Protein AF-I9C6L0-F1 (afdb_monomer_lite)

Sequence (295 aa):
MCWNRPSTATLSDMLRHPGYAGAYVFGRRRYDGRLRLPGKPHSGRRFVRDPQKWMVLHQNALPAYIDWQSYERNQELMAANRSRYPGVPRGGAALLGGLISCGICGRKMVTGYNDDGREARYSCSYEATTYGGARCQSISARPVDACVSAQILVALSPSAIDVSLQVAVDIELERKQLHESWNQRLERADYETKLARRRYEAVDPDNRLVARTLERDWDAALATQQALADDHDRALSRQPERLTEQEREAIRQLAEDVPSLWNAESTTSHDRQTIARMMLDRVVVQVFEKLNVPR

Radius of gyration: 28.37 Å; chains: 1; bounding box: 64×45×98 Å

Structure (mmCIF, N/CA/C/O backbone):
data_AF-I9C6L0-F1
#
_entry.id   AF-I9C6L0-F1
#
loop_
_atom_site.group_PDB
_atom_site.id
_atom_site.type_symbol
_atom_site.label_atom_id
_atom_site.label_alt_id
_atom_site.label_comp_id
_atom_site.label_asym_id
_atom_site.label_entity_id
_atom_site.label_seq_id
_atom_site.pdbx_PDB_ins_code
_atom_site.Cartn_x
_atom_site.Cartn_y
_atom_site.Cartn_z
_atom_site.occupancy
_atom_site.B_iso_or_equiv
_atom_site.auth_seq_id
_atom_site.auth_comp_id
_atom_site.auth_asym_id
_atom_site.auth_atom_id
_atom_site.pdbx_PDB_model_num
ATOM 1 N N . MET A 1 1 ? 32.043 9.562 24.740 1.00 45.03 1 MET A N 1
ATOM 2 C CA . MET A 1 1 ? 31.275 9.081 23.570 1.00 45.03 1 MET A CA 1
ATOM 3 C C . MET A 1 1 ? 32.151 9.225 22.340 1.00 45.03 1 MET A C 1
ATOM 5 O O . MET A 1 1 ? 32.562 10.337 22.043 1.00 45.03 1 MET A O 1
ATOM 9 N N . CYS A 1 2 ? 32.489 8.125 21.673 1.00 52.44 2 CYS A N 1
ATOM 10 C CA . CYS A 1 2 ? 33.178 8.147 20.384 1.00 52.44 2 CYS A CA 1
ATOM 11 C C . CYS A 1 2 ? 32.128 8.166 19.264 1.00 52.44 2 CYS A C 1
ATOM 13 O O . CYS A 1 2 ? 31.273 7.283 19.192 1.00 52.44 2 CYS A O 1
ATOM 15 N N . TRP A 1 3 ? 32.160 9.197 18.422 1.00 62.75 3 TRP A N 1
ATOM 16 C CA . TRP A 1 3 ? 31.309 9.272 17.238 1.00 62.75 3 TRP A CA 1
ATOM 17 C C . TRP A 1 3 ? 31.872 8.348 16.162 1.00 62.75 3 TRP A C 1
ATOM 19 O O . TRP A 1 3 ? 32.963 8.576 15.645 1.00 62.75 3 TRP A O 1
ATOM 29 N N . ASN A 1 4 ? 31.126 7.295 15.838 1.00 66.44 4 ASN A N 1
ATOM 30 C CA . ASN A 1 4 ? 31.471 6.376 14.760 1.00 66.44 4 ASN A CA 1
ATOM 31 C C . ASN A 1 4 ? 30.747 6.779 13.476 1.00 66.44 4 ASN A C 1
ATOM 33 O O . ASN A 1 4 ? 29.601 7.234 13.509 1.00 66.44 4 ASN A O 1
ATOM 37 N N . ARG A 1 5 ? 31.399 6.564 12.331 1.00 58.66 5 ARG A N 1
ATOM 38 C CA . ARG A 1 5 ? 30.787 6.797 11.021 1.00 58.66 5 ARG A CA 1
ATOM 39 C C . ARG A 1 5 ? 29.561 5.881 10.853 1.00 58.66 5 ARG A C 1
ATOM 41 O O . ARG A 1 5 ? 29.688 4.674 11.076 1.00 58.66 5 ARG A O 1
ATOM 48 N N . PRO A 1 6 ? 28.388 6.411 10.464 1.00 69.88 6 PRO A N 1
ATOM 49 C CA . PRO A 1 6 ? 27.191 5.596 10.302 1.00 69.88 6 PRO A CA 1
ATOM 50 C C . PRO A 1 6 ? 27.371 4.582 9.166 1.00 69.88 6 PRO A C 1
ATOM 52 O O . PRO A 1 6 ? 27.840 4.921 8.080 1.00 69.88 6 PRO A O 1
ATOM 55 N N . SER A 1 7 ? 26.978 3.333 9.422 1.00 72.62 7 SER A N 1
ATOM 56 C CA . SER A 1 7 ? 26.885 2.272 8.414 1.00 72.62 7 SER A CA 1
ATOM 57 C C . SER A 1 7 ? 25.422 1.997 8.061 1.00 72.62 7 SER A C 1
ATOM 59 O O . SER A 1 7 ? 24.523 2.286 8.852 1.00 72.62 7 SER A O 1
ATOM 61 N N . THR A 1 8 ? 25.162 1.386 6.904 1.00 71.19 8 THR A N 1
ATOM 62 C CA . THR A 1 8 ? 23.801 0.987 6.493 1.00 71.19 8 THR A CA 1
ATOM 63 C C . THR A 1 8 ? 23.132 0.058 7.508 1.00 71.19 8 THR A C 1
ATOM 65 O O . THR A 1 8 ? 21.934 0.181 7.758 1.00 71.19 8 THR A O 1
ATOM 68 N N . ALA A 1 9 ? 23.901 -0.832 8.142 1.00 71.44 9 ALA A N 1
ATOM 69 C CA . ALA A 1 9 ? 23.415 -1.688 9.219 1.00 71.44 9 ALA A CA 1
ATOM 70 C C . ALA A 1 9 ? 23.000 -0.866 10.449 1.00 71.44 9 ALA A C 1
ATOM 72 O O . ALA A 1 9 ? 21.894 -1.039 10.955 1.00 71.44 9 ALA A O 1
ATOM 73 N N . THR A 1 10 ? 23.842 0.082 10.874 1.00 76.38 10 THR A N 1
ATOM 74 C CA . THR A 1 10 ? 23.560 0.962 12.019 1.00 76.38 10 THR A CA 1
ATOM 75 C C . THR A 1 10 ? 22.318 1.818 11.773 1.00 76.38 10 THR A C 1
ATOM 77 O O . THR A 1 10 ? 21.441 1.878 12.629 1.00 76.38 10 THR A O 1
ATOM 80 N N . LEU A 1 11 ? 22.191 2.411 10.580 1.00 82.94 11 LEU A N 1
ATOM 81 C CA . LEU A 1 11 ? 21.011 3.190 10.188 1.00 82.94 11 LEU A CA 1
ATOM 82 C C . LEU A 1 11 ? 19.746 2.322 10.151 1.00 82.94 11 LEU A C 1
ATOM 84 O O . LEU A 1 11 ? 18.704 2.727 10.663 1.00 82.94 11 LEU A O 1
ATOM 88 N N . SER A 1 12 ? 19.831 1.103 9.606 1.00 82.06 12 SER A N 1
ATOM 89 C CA . SER A 1 12 ? 18.689 0.185 9.595 1.00 82.06 12 SER A CA 1
ATOM 90 C C . SER A 1 12 ? 18.267 -0.245 11.000 1.00 82.06 12 SER A C 1
ATOM 92 O O . SER A 1 12 ? 17.081 -0.508 11.199 1.00 82.06 12 SER A O 1
ATOM 94 N N . ASP A 1 13 ? 19.197 -0.379 11.941 1.00 83.50 13 ASP A N 1
ATOM 95 C CA . ASP A 1 13 ? 18.877 -0.737 13.322 1.00 83.50 13 ASP A CA 1
ATOM 96 C C . ASP A 1 13 ? 18.254 0.443 14.069 1.00 83.50 13 ASP A C 1
ATOM 98 O O . ASP A 1 13 ? 17.262 0.246 14.774 1.00 83.50 13 ASP A O 1
ATOM 102 N N . MET A 1 14 ? 18.759 1.664 13.846 1.00 87.50 14 MET A N 1
ATOM 103 C CA . MET A 1 14 ? 18.174 2.892 14.394 1.00 87.50 14 MET A CA 1
ATOM 104 C C . MET A 1 14 ? 16.719 3.059 13.948 1.00 87.50 14 MET A C 1
ATOM 106 O O . MET A 1 14 ? 15.833 3.147 14.793 1.00 87.50 14 MET A O 1
ATOM 110 N N . LEU A 1 15 ? 16.447 2.981 12.640 1.00 88.56 15 LEU A N 1
ATOM 111 C CA . LEU A 1 15 ? 15.088 3.116 12.096 1.00 88.56 15 LEU A CA 1
ATOM 112 C C . LEU A 1 15 ? 14.116 2.041 12.613 1.00 88.56 15 LEU A C 1
ATOM 114 O O . LEU A 1 15 ? 12.910 2.258 12.640 1.00 88.56 15 LEU A O 1
ATOM 118 N N . ARG A 1 16 ? 14.620 0.876 13.043 1.00 87.00 16 ARG A N 1
ATOM 119 C CA . ARG A 1 16 ? 13.795 -0.218 13.588 1.00 87.00 16 ARG A CA 1
ATOM 120 C C . ARG A 1 16 ? 13.564 -0.122 15.092 1.00 87.00 16 ARG A C 1
ATOM 122 O O . ARG A 1 16 ? 12.733 -0.877 15.622 1.00 87.00 16 ARG A O 1
ATOM 129 N N . HIS A 1 17 ? 14.289 0.748 15.788 1.00 89.44 17 HIS A N 1
ATOM 130 C CA . HIS A 1 17 ? 14.254 0.836 17.239 1.00 89.44 17 HIS A CA 1
ATOM 131 C C . HIS A 1 17 ? 13.143 1.799 17.707 1.00 89.44 17 HIS A C 1
ATOM 133 O O . HIS A 1 17 ? 13.156 2.972 17.356 1.00 89.44 17 HIS A O 1
ATOM 139 N N . PRO A 1 18 ? 12.193 1.350 18.540 1.00 90.50 18 PRO A N 1
ATOM 140 C CA . PRO A 1 18 ? 11.011 2.127 18.921 1.00 90.50 18 PRO A CA 1
ATOM 141 C C . PRO A 1 18 ? 11.317 3.148 20.011 1.00 90.50 18 PRO A C 1
ATOM 143 O O . PRO A 1 18 ? 10.501 4.014 20.284 1.00 90.50 18 PRO A O 1
ATOM 146 N N . GLY A 1 19 ? 12.488 3.043 20.647 1.00 91.31 19 GLY A N 1
ATOM 147 C CA . GLY A 1 19 ? 12.946 4.031 21.615 1.00 91.31 19 GLY A CA 1
ATOM 148 C C . GLY A 1 19 ? 13.102 5.410 20.976 1.00 91.31 19 GLY A C 1
ATOM 149 O O . GLY A 1 19 ? 12.880 6.403 21.650 1.00 91.31 19 GLY A O 1
ATOM 150 N N . TYR A 1 20 ? 13.377 5.483 19.664 1.00 92.44 20 TYR A N 1
ATOM 151 C CA . TYR A 1 20 ? 13.345 6.757 18.937 1.00 92.44 20 TYR A CA 1
ATOM 152 C C . TYR A 1 20 ? 11.935 7.349 18.849 1.00 92.44 20 TYR A C 1
ATOM 154 O O . TYR A 1 20 ? 11.808 8.555 18.689 1.00 92.44 20 TYR A O 1
ATOM 162 N N . ALA A 1 21 ? 10.903 6.519 19.012 1.00 93.06 21 ALA A N 1
ATOM 163 C CA . ALA A 1 21 ? 9.503 6.912 19.109 1.00 93.06 21 ALA A CA 1
ATOM 164 C C . ALA A 1 21 ? 9.005 7.038 20.561 1.00 93.06 21 ALA A C 1
ATOM 166 O O . ALA A 1 21 ? 7.809 6.972 20.825 1.00 93.06 21 ALA A O 1
ATOM 167 N N . GLY A 1 22 ? 9.926 7.123 21.529 1.00 91.94 22 GLY A N 1
ATOM 168 C CA . GLY A 1 22 ? 9.602 7.281 22.946 1.00 91.94 22 GLY A CA 1
ATOM 169 C C . GLY A 1 22 ? 9.066 6.026 23.637 1.00 91.94 22 GLY A C 1
ATOM 170 O O . GLY A 1 22 ? 8.642 6.103 24.789 1.00 91.94 22 GLY A O 1
ATOM 171 N N . ALA A 1 23 ? 9.072 4.861 22.982 1.00 92.25 23 ALA A N 1
ATOM 172 C CA . ALA A 1 23 ? 8.513 3.652 23.577 1.00 92.25 23 ALA A CA 1
ATOM 173 C C . ALA A 1 23 ? 9.555 2.809 24.320 1.00 92.25 23 ALA A C 1
ATOM 175 O O . ALA A 1 23 ? 10.623 2.472 23.795 1.00 92.25 23 ALA A O 1
ATOM 176 N N . TYR A 1 24 ? 9.182 2.379 25.522 1.00 91.75 24 TYR A N 1
ATOM 177 C CA . TYR A 1 24 ? 9.868 1.329 26.257 1.00 91.75 24 TYR A CA 1
ATOM 178 C C . TYR A 1 24 ? 9.316 -0.038 25.843 1.00 91.75 24 TYR A C 1
ATOM 180 O O . TYR A 1 24 ? 8.104 -0.260 25.812 1.00 91.75 24 TYR A O 1
ATOM 188 N N . VAL A 1 25 ? 10.214 -0.967 25.512 1.00 89.06 25 VAL A N 1
ATOM 189 C CA . VAL A 1 25 ? 9.851 -2.275 24.959 1.00 89.06 25 VAL A CA 1
ATOM 190 C C . VAL A 1 25 ? 10.629 -3.409 25.607 1.00 89.06 25 VAL A C 1
ATOM 192 O O . VAL A 1 25 ? 11.852 -3.353 25.733 1.00 89.06 25 VAL A O 1
ATOM 195 N N . PHE A 1 26 ? 9.931 -4.499 25.917 1.00 87.44 26 PHE A N 1
ATOM 196 C CA . PHE A 1 26 ? 10.539 -5.742 26.387 1.00 87.44 26 PHE A CA 1
ATOM 197 C C . PHE A 1 26 ? 9.988 -6.955 25.623 1.00 87.44 26 PHE A C 1
ATOM 199 O O . PHE A 1 26 ? 8.838 -6.986 25.190 1.00 87.44 26 PHE A O 1
ATOM 206 N N . GLY A 1 27 ? 10.827 -7.975 25.417 1.00 83.25 27 GLY A N 1
ATOM 207 C CA . GLY A 1 27 ? 10.444 -9.189 24.682 1.00 83.25 27 GLY A CA 1
ATOM 208 C C . GLY A 1 27 ? 10.600 -9.116 23.153 1.00 83.25 27 GLY A C 1
ATOM 209 O O . GLY A 1 27 ? 10.152 -10.017 22.444 1.00 83.25 27 GLY A O 1
ATOM 210 N N . ARG A 1 28 ? 11.285 -8.090 22.621 1.00 84.19 28 ARG A N 1
ATOM 211 C CA . ARG A 1 28 ? 11.619 -7.980 21.181 1.00 84.19 28 ARG A CA 1
ATOM 212 C C . ARG A 1 28 ? 12.560 -9.066 20.672 1.00 84.19 28 ARG A C 1
ATOM 214 O O . ARG A 1 28 ? 12.580 -9.368 19.480 1.00 84.19 28 ARG A O 1
ATOM 221 N N . ARG A 1 29 ? 13.378 -9.621 21.561 1.00 83.56 29 ARG A N 1
ATOM 222 C CA . ARG A 1 29 ? 14.299 -10.718 21.273 1.00 83.56 29 ARG A CA 1
ATOM 223 C C . ARG A 1 29 ? 13.818 -11.927 22.053 1.00 83.56 29 ARG A C 1
ATOM 225 O O . ARG A 1 29 ? 13.737 -11.866 23.274 1.00 83.56 29 ARG A O 1
ATOM 232 N N . ARG A 1 30 ? 13.513 -13.014 21.350 1.00 79.50 30 ARG A N 1
ATOM 233 C CA . ARG A 1 30 ? 13.231 -14.312 21.965 1.00 79.50 30 ARG A CA 1
ATOM 234 C C . ARG A 1 30 ? 14.340 -15.280 21.607 1.00 79.50 30 ARG A C 1
ATOM 236 O O . ARG A 1 30 ? 14.850 -15.256 20.487 1.00 79.50 30 ARG A O 1
ATOM 243 N N . TYR A 1 31 ? 14.720 -16.109 22.565 1.00 79.69 31 TYR A N 1
ATOM 244 C CA . TYR A 1 31 ? 15.621 -17.221 22.324 1.00 79.69 31 TYR A CA 1
ATOM 245 C C . TYR A 1 31 ? 14.804 -18.507 22.299 1.00 79.69 31 TYR A C 1
ATOM 247 O O . TYR A 1 31 ? 14.098 -18.805 23.258 1.00 79.69 31 TYR A O 1
ATOM 255 N N . ASP A 1 32 ? 14.898 -19.241 21.197 1.00 79.25 32 ASP A N 1
ATOM 256 C CA . ASP A 1 32 ? 14.314 -20.567 21.058 1.00 79.25 32 ASP A CA 1
ATOM 257 C C . ASP A 1 32 ? 15.441 -21.598 20.951 1.00 79.25 32 ASP A C 1
ATOM 259 O O . ASP A 1 32 ? 16.151 -21.679 19.944 1.00 79.25 32 ASP A O 1
ATOM 263 N N . GLY A 1 33 ? 15.617 -22.380 22.019 1.00 76.00 33 GLY A N 1
ATOM 264 C CA . GLY A 1 33 ? 16.649 -23.409 22.099 1.00 76.00 33 GLY A CA 1
ATOM 265 C C . GLY A 1 33 ? 16.460 -24.545 21.091 1.00 76.00 33 GLY A C 1
ATOM 266 O O . GLY A 1 33 ? 17.449 -25.166 20.710 1.00 76.00 33 GLY A O 1
ATOM 267 N N . ARG A 1 34 ? 15.232 -24.778 20.604 1.00 78.50 34 ARG A N 1
ATOM 268 C CA . ARG A 1 34 ? 14.928 -25.833 19.619 1.00 78.50 34 ARG A CA 1
ATOM 269 C C . ARG A 1 34 ? 15.468 -25.509 18.228 1.00 78.50 34 ARG A C 1
ATOM 271 O O . ARG A 1 34 ? 15.710 -26.409 17.437 1.00 78.50 34 ARG A O 1
ATOM 278 N N . LEU A 1 35 ? 15.676 -24.226 17.938 1.00 75.62 35 LEU A N 1
ATOM 279 C CA . LEU A 1 35 ? 16.204 -23.740 16.660 1.00 75.62 35 LEU A CA 1
ATOM 280 C C . LEU A 1 35 ? 17.723 -23.522 16.691 1.00 75.62 35 LEU A C 1
ATOM 282 O O . LEU A 1 35 ? 18.294 -22.966 15.751 1.00 75.62 35 LEU A O 1
ATOM 286 N N . ARG A 1 36 ? 18.392 -23.925 17.777 1.00 82.69 36 ARG A N 1
ATOM 287 C CA . ARG A 1 36 ? 19.840 -23.795 17.909 1.00 82.69 36 ARG A CA 1
ATOM 288 C C . ARG A 1 36 ? 20.541 -24.778 16.969 1.00 82.69 36 ARG A C 1
ATOM 290 O O . ARG A 1 36 ? 20.452 -25.988 17.128 1.00 82.69 36 ARG A O 1
ATOM 297 N N . LEU A 1 37 ? 21.319 -24.234 16.043 1.00 80.25 37 LEU A N 1
ATOM 298 C CA . LEU A 1 37 ? 22.237 -24.983 15.197 1.00 80.25 37 LEU A CA 1
ATOM 299 C C . LEU A 1 37 ? 23.487 -25.415 15.996 1.00 80.25 37 LEU A C 1
ATOM 301 O O . LEU A 1 37 ? 24.038 -24.599 16.755 1.00 80.25 37 LEU A O 1
ATOM 305 N N . PRO A 1 38 ? 23.980 -26.655 15.808 1.00 75.75 38 PRO A N 1
ATOM 306 C CA . PRO A 1 38 ? 25.250 -27.113 16.373 1.00 75.75 38 PRO A CA 1
ATOM 307 C C . PRO A 1 38 ? 26.399 -26.159 16.013 1.00 75.75 38 PRO A C 1
ATOM 309 O O . PRO A 1 38 ? 26.482 -25.663 14.892 1.00 75.75 38 PRO A O 1
ATOM 312 N N . GLY A 1 39 ? 27.258 -25.836 16.983 1.00 83.50 39 GLY A N 1
ATOM 313 C CA . GLY A 1 39 ? 28.391 -24.917 16.793 1.00 83.50 39 GLY A CA 1
ATOM 314 C C . GLY A 1 39 ? 28.044 -23.421 16.697 1.00 83.50 39 GLY A C 1
ATOM 315 O O . GLY A 1 39 ? 28.951 -22.595 16.673 1.00 83.50 39 GLY A O 1
ATOM 316 N N . LYS A 1 40 ? 26.759 -23.026 16.692 1.00 78.12 40 LYS A N 1
ATOM 317 C CA . LYS A 1 40 ? 26.340 -21.610 16.625 1.00 78.12 40 LYS A CA 1
ATOM 318 C C . LYS A 1 40 ? 25.476 -21.223 17.836 1.00 78.12 40 LYS A C 1
ATOM 320 O O . LYS A 1 40 ? 24.248 -21.264 17.732 1.00 78.12 40 LYS A O 1
ATOM 325 N N . PRO A 1 41 ? 26.063 -20.786 18.970 1.00 72.94 41 PRO A N 1
ATOM 326 C CA . PRO A 1 41 ? 25.344 -20.541 20.233 1.00 72.94 41 PRO A CA 1
ATOM 327 C C . PRO A 1 41 ? 24.278 -19.432 20.169 1.00 72.94 41 PRO A C 1
ATOM 329 O O . PRO A 1 41 ? 23.474 -19.278 21.083 1.00 72.94 41 PRO A O 1
ATOM 332 N N . HIS A 1 42 ? 24.232 -18.651 19.089 1.00 73.19 42 HIS A N 1
ATOM 333 C CA . HIS A 1 42 ? 23.295 -17.538 18.920 1.00 73.19 42 HIS A CA 1
ATOM 334 C C . HIS A 1 42 ? 22.250 -17.745 17.822 1.00 73.19 42 HIS A C 1
ATOM 336 O O . HIS A 1 42 ? 21.410 -16.874 17.610 1.00 73.19 42 HIS A O 1
ATOM 342 N N . SER A 1 43 ? 22.270 -18.902 17.161 1.00 74.88 43 SER A N 1
ATOM 343 C CA . SER A 1 43 ? 21.356 -19.243 16.062 1.00 74.88 43 SER A CA 1
ATOM 344 C C . SER A 1 43 ? 19.883 -19.366 16.482 1.00 74.88 43 SER A C 1
ATOM 346 O O . SER A 1 43 ? 19.006 -19.178 15.649 1.00 74.88 43 SER A O 1
ATOM 348 N N . GLY A 1 44 ? 19.599 -19.583 17.772 1.00 75.44 44 GLY A N 1
ATOM 349 C CA . GLY A 1 44 ? 18.236 -19.618 18.319 1.00 75.44 44 GLY A CA 1
ATOM 350 C C . GLY A 1 44 ? 17.598 -18.245 18.579 1.00 75.44 44 GLY A C 1
ATOM 351 O O . GLY A 1 44 ? 16.459 -18.177 19.037 1.00 75.44 44 GLY A O 1
ATOM 352 N N . ARG A 1 45 ? 18.299 -17.125 18.334 1.00 79.00 45 ARG A N 1
ATOM 353 C CA . ARG A 1 45 ? 17.744 -15.780 18.571 1.00 79.00 45 ARG A CA 1
ATOM 354 C C . ARG A 1 45 ? 16.794 -15.367 17.444 1.00 79.00 45 ARG A C 1
ATOM 356 O O . ARG A 1 45 ? 17.208 -15.223 16.298 1.00 79.00 45 ARG A O 1
ATOM 363 N N . ARG A 1 46 ? 15.540 -15.065 17.783 1.00 77.00 46 ARG A N 1
ATOM 364 C CA . ARG A 1 46 ? 14.561 -14.430 16.891 1.00 77.00 46 ARG A CA 1
ATOM 365 C C . ARG A 1 46 ? 14.237 -13.015 17.338 1.00 77.00 46 ARG A C 1
ATOM 367 O O . ARG A 1 46 ? 14.088 -12.732 18.525 1.00 77.00 46 ARG A O 1
ATOM 374 N N . PHE A 1 47 ? 14.055 -12.145 16.352 1.00 78.19 47 PHE A N 1
ATOM 375 C CA . PHE A 1 47 ? 13.469 -10.829 16.554 1.00 78.19 47 PHE A CA 1
ATOM 376 C C . PHE A 1 47 ? 11.970 -10.885 16.281 1.00 78.19 47 PHE A C 1
ATOM 378 O O . PHE A 1 47 ? 11.543 -11.187 15.165 1.00 78.19 47 PHE A O 1
ATOM 385 N N . VAL A 1 48 ? 11.183 -10.571 17.303 1.00 80.38 48 VAL A N 1
ATOM 386 C CA . VAL A 1 48 ? 9.739 -10.388 17.193 1.00 80.38 48 VAL A CA 1
ATOM 387 C C . VAL A 1 48 ? 9.510 -8.983 16.651 1.00 80.38 48 VAL A C 1
ATOM 389 O O . VAL A 1 48 ? 9.750 -7.997 17.342 1.00 80.38 48 VAL A O 1
ATOM 392 N N . ARG A 1 49 ? 9.127 -8.887 15.375 1.00 73.00 49 ARG A N 1
ATOM 393 C CA . ARG A 1 49 ? 8.931 -7.592 14.699 1.00 73.00 49 ARG A CA 1
ATOM 394 C C . ARG A 1 49 ? 7.558 -6.976 14.954 1.00 73.00 49 ARG A C 1
ATOM 396 O O . ARG A 1 49 ? 7.423 -5.773 14.809 1.00 73.00 49 ARG A O 1
ATOM 403 N N . ASP A 1 50 ? 6.592 -7.811 15.306 1.00 78.56 50 ASP A N 1
ATOM 404 C CA . ASP A 1 50 ? 5.203 -7.445 15.559 1.00 78.56 50 ASP A CA 1
ATOM 405 C C . ASP A 1 50 ? 5.052 -6.847 16.973 1.00 78.56 50 ASP A C 1
ATOM 407 O O . ASP A 1 50 ? 5.346 -7.565 17.940 1.00 78.56 50 ASP A O 1
ATOM 411 N N . PRO A 1 51 ? 4.625 -5.575 17.101 1.00 78.62 51 PRO A N 1
ATOM 412 C CA . PRO A 1 51 ? 4.394 -4.918 18.385 1.00 78.62 51 PRO A CA 1
ATOM 413 C C . PRO A 1 51 ? 3.447 -5.676 19.315 1.00 78.62 51 PRO A C 1
ATOM 415 O O . PRO A 1 51 ? 3.704 -5.740 20.515 1.00 78.62 51 PRO A O 1
ATOM 418 N N . GLN A 1 52 ? 2.414 -6.325 18.767 1.00 79.31 52 GLN A N 1
ATOM 419 C CA . GLN A 1 52 ? 1.397 -7.039 19.550 1.00 79.31 52 GLN A CA 1
ATOM 420 C C . GLN A 1 52 ? 1.945 -8.295 20.240 1.00 79.31 52 GLN A C 1
ATOM 422 O O . GLN A 1 52 ? 1.337 -8.829 21.162 1.00 79.31 52 GLN A O 1
ATOM 427 N N . LYS A 1 53 ? 3.107 -8.789 19.797 1.00 82.50 53 LYS A N 1
ATOM 428 C CA . LYS A 1 53 ? 3.760 -9.992 20.343 1.00 82.50 53 LYS A CA 1
ATOM 429 C C . LYS A 1 53 ? 4.879 -9.668 21.332 1.00 82.50 53 LYS A C 1
ATOM 431 O O . LYS A 1 53 ? 5.547 -10.589 21.831 1.00 82.50 53 LYS A O 1
ATOM 436 N N . TRP A 1 54 ? 5.138 -8.384 21.580 1.00 86.31 54 TRP A N 1
ATOM 437 C CA . TRP A 1 54 ? 6.056 -7.963 22.632 1.00 86.31 54 TRP A CA 1
ATOM 438 C C . TRP A 1 54 ? 5.421 -8.201 23.996 1.00 86.31 54 TRP A C 1
ATOM 440 O O . TRP A 1 54 ? 4.209 -8.166 24.151 1.00 86.31 54 TRP A O 1
ATOM 450 N N . MET A 1 55 ? 6.261 -8.499 24.982 1.00 84.88 55 MET A N 1
ATOM 451 C CA . MET A 1 55 ? 5.786 -8.768 26.340 1.00 84.88 55 MET A CA 1
ATOM 452 C C . MET A 1 55 ? 5.407 -7.473 27.056 1.00 84.88 55 MET A C 1
ATOM 454 O O . MET A 1 55 ? 4.510 -7.478 27.885 1.00 84.88 55 MET A O 1
ATOM 458 N N . VAL A 1 56 ? 6.107 -6.381 26.738 1.00 87.00 56 VAL A N 1
ATOM 459 C CA . VAL A 1 56 ? 5.833 -5.045 27.267 1.00 87.00 56 VAL A CA 1
ATOM 460 C C . VAL A 1 56 ? 6.002 -4.040 26.139 1.00 87.00 56 VAL A C 1
ATOM 462 O O . VAL A 1 56 ? 7.018 -4.061 25.432 1.00 87.00 56 VAL A O 1
ATOM 465 N N . LEU A 1 57 ? 5.020 -3.154 26.007 1.00 89.06 57 LEU A N 1
ATOM 466 C CA . LEU A 1 57 ? 5.059 -1.971 25.161 1.00 89.06 57 LEU A CA 1
ATOM 467 C C . LEU A 1 57 ? 4.422 -0.815 25.936 1.00 89.06 57 LEU A C 1
ATOM 469 O O . LEU A 1 57 ? 3.207 -0.774 26.094 1.00 89.06 57 LEU A O 1
ATOM 473 N N . HIS A 1 58 ? 5.247 0.120 26.398 1.00 89.44 58 HIS A N 1
ATOM 474 C CA . HIS A 1 58 ? 4.786 1.382 26.969 1.00 89.44 58 HIS A CA 1
ATOM 475 C C . HIS A 1 58 ? 5.202 2.516 26.046 1.00 89.44 58 HIS A C 1
ATOM 477 O O . HIS A 1 58 ? 6.393 2.789 25.885 1.00 89.44 58 HIS A O 1
ATOM 483 N N . GLN A 1 59 ? 4.218 3.142 25.410 1.00 90.06 59 GLN A N 1
ATOM 484 C CA . GLN A 1 59 ? 4.432 4.331 24.592 1.00 90.06 59 GLN A CA 1
ATOM 485 C C . GLN A 1 59 ? 4.642 5.551 25.504 1.00 90.06 59 GLN A C 1
ATOM 487 O O . GLN A 1 59 ? 4.153 5.565 26.632 1.00 90.06 59 GLN A O 1
ATOM 492 N N . ASN A 1 60 ? 5.380 6.556 25.023 1.00 89.06 60 ASN A N 1
ATOM 493 C CA . ASN A 1 60 ? 5.670 7.805 25.746 1.00 89.06 60 ASN A CA 1
ATOM 494 C C . ASN A 1 60 ? 6.411 7.631 27.089 1.00 89.06 60 ASN A C 1
ATOM 496 O O . ASN A 1 60 ? 6.269 8.442 27.999 1.00 89.06 60 ASN A O 1
ATOM 500 N N . ALA A 1 61 ? 7.221 6.579 27.216 1.00 90.12 61 ALA A N 1
ATOM 501 C CA . ALA A 1 61 ? 8.036 6.312 28.403 1.00 90.12 61 ALA A CA 1
ATOM 502 C C . ALA A 1 61 ? 9.418 6.995 28.359 1.00 90.12 61 ALA A C 1
ATOM 504 O O . ALA A 1 61 ? 10.101 7.089 29.377 1.00 90.12 61 ALA A O 1
ATOM 505 N N . LEU A 1 62 ? 9.861 7.423 27.174 1.00 91.00 62 LEU A N 1
ATOM 506 C CA . LEU A 1 62 ? 11.175 8.013 26.915 1.00 91.00 62 LEU A CA 1
ATOM 507 C C . LEU A 1 62 ? 11.024 9.282 26.061 1.00 91.00 62 LEU A C 1
ATOM 509 O O . LEU A 1 62 ? 10.073 9.364 25.280 1.00 91.00 62 LEU A O 1
ATOM 513 N N . PRO A 1 63 ? 11.974 10.237 26.128 1.00 92.56 63 PRO A N 1
ATOM 514 C CA . PRO A 1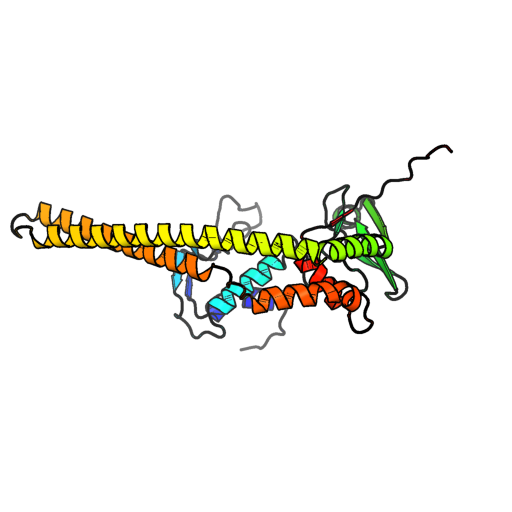 63 ? 12.038 11.335 25.168 1.00 92.56 63 PRO A CA 1
ATOM 515 C C . PRO A 1 63 ? 12.106 10.798 23.735 1.00 92.56 63 PRO A C 1
ATOM 517 O O . PRO A 1 63 ? 12.983 9.999 23.399 1.00 92.56 63 PRO A O 1
ATOM 520 N N . ALA A 1 64 ? 11.158 11.223 22.906 1.00 92.12 64 ALA A N 1
ATOM 521 C CA . ALA A 1 64 ? 11.014 10.757 21.538 1.00 92.12 64 ALA A CA 1
ATOM 522 C C . ALA A 1 64 ? 11.685 11.727 20.553 1.00 92.12 64 ALA A C 1
ATOM 524 O O . ALA A 1 64 ? 11.607 12.942 20.714 1.00 92.12 64 ALA A O 1
ATOM 525 N N . TYR A 1 65 ? 12.328 11.185 19.520 1.00 93.25 65 TYR A N 1
ATOM 526 C CA . TYR A 1 65 ? 12.841 11.948 18.376 1.00 93.25 65 TYR A CA 1
ATOM 527 C C . TYR A 1 65 ? 11.816 12.036 17.238 1.00 93.25 65 TYR A C 1
ATOM 529 O O . TYR A 1 65 ? 11.851 12.975 16.450 1.00 93.25 65 TYR A O 1
ATOM 537 N N . ILE A 1 66 ? 10.934 11.041 17.141 1.00 92.12 66 ILE A N 1
ATOM 538 C CA . ILE A 1 66 ? 9.797 10.971 16.218 1.00 92.12 66 ILE A CA 1
ATOM 539 C C . ILE A 1 66 ? 8.561 10.537 17.005 1.00 92.12 66 ILE A C 1
ATOM 541 O O . ILE A 1 66 ? 8.695 9.908 18.048 1.00 92.12 66 ILE A O 1
ATOM 545 N N . ASP A 1 67 ? 7.359 10.833 16.530 1.00 90.44 67 ASP A N 1
ATOM 546 C CA . ASP A 1 67 ? 6.143 10.296 17.142 1.00 90.44 67 ASP A CA 1
ATOM 547 C C . ASP A 1 67 ? 5.923 8.808 16.777 1.00 90.44 67 ASP A C 1
ATOM 549 O O . ASP A 1 67 ? 6.578 8.245 15.887 1.00 90.44 67 ASP A O 1
ATOM 553 N N . TRP A 1 68 ? 4.999 8.150 17.485 1.00 87.75 68 TRP A N 1
ATOM 554 C CA . TRP A 1 68 ? 4.694 6.730 17.281 1.00 87.75 68 TRP A CA 1
ATOM 555 C C . TRP A 1 68 ? 4.134 6.430 15.884 1.00 87.75 68 TRP A C 1
ATOM 557 O O . TRP A 1 68 ? 4.528 5.441 15.264 1.00 87.75 68 TRP A O 1
ATOM 567 N N . GLN A 1 69 ? 3.287 7.310 15.350 1.00 87.44 69 GLN A N 1
ATOM 568 C CA . GLN A 1 69 ? 2.667 7.142 14.036 1.00 87.44 69 GLN A CA 1
ATOM 569 C C . GLN A 1 69 ? 3.717 7.227 12.915 1.00 87.44 69 GLN A C 1
ATOM 571 O O . GLN A 1 69 ? 3.721 6.415 11.987 1.00 87.44 69 GLN A O 1
ATOM 576 N N . SER A 1 70 ? 4.667 8.158 13.027 1.00 87.69 70 SER A N 1
ATOM 577 C CA . SER A 1 70 ? 5.825 8.278 12.137 1.00 87.69 70 SER A CA 1
ATOM 578 C C . SER A 1 70 ? 6.708 7.028 12.180 1.00 87.69 70 SER A C 1
ATOM 580 O O . SER A 1 70 ? 7.187 6.567 11.140 1.00 87.69 70 SER A O 1
ATOM 582 N N . TYR A 1 71 ? 6.908 6.433 13.360 1.00 89.25 71 TYR A N 1
ATOM 583 C CA . TYR A 1 71 ? 7.619 5.158 13.485 1.00 89.25 71 TYR A CA 1
ATOM 584 C C . TYR A 1 71 ? 6.884 4.013 12.786 1.00 89.25 71 TYR A C 1
ATOM 586 O O . TYR A 1 71 ? 7.511 3.281 12.020 1.00 89.25 71 TYR A O 1
ATOM 594 N N . GLU A 1 72 ? 5.578 3.862 13.002 1.00 87.81 72 GLU A N 1
ATOM 595 C CA . GLU A 1 72 ? 4.780 2.817 12.350 1.00 87.81 72 GLU A CA 1
ATOM 596 C C . GLU A 1 72 ? 4.825 2.947 10.824 1.00 87.81 72 GLU A C 1
ATOM 598 O O . GLU A 1 72 ? 5.184 1.984 10.139 1.00 87.81 72 GLU A O 1
ATOM 603 N N . ARG A 1 73 ? 4.635 4.162 10.297 1.00 84.19 73 ARG A N 1
ATOM 604 C CA . ARG A 1 73 ? 4.764 4.457 8.862 1.00 84.19 73 ARG A CA 1
ATOM 605 C C . ARG A 1 73 ? 6.151 4.099 8.317 1.00 84.19 73 ARG A C 1
ATOM 607 O O . ARG A 1 73 ? 6.271 3.464 7.271 1.00 84.19 73 ARG A O 1
ATOM 614 N N . ASN A 1 74 ? 7.224 4.441 9.033 1.00 87.69 74 ASN A N 1
ATOM 615 C CA . ASN A 1 74 ? 8.591 4.081 8.633 1.00 87.69 74 ASN A CA 1
ATOM 616 C C . ASN A 1 74 ? 8.809 2.561 8.599 1.00 87.69 74 ASN A C 1
ATOM 618 O O . ASN A 1 74 ? 9.513 2.040 7.728 1.00 87.69 74 ASN A O 1
ATOM 622 N N . GLN A 1 75 ? 8.210 1.829 9.538 1.00 86.25 75 GLN A N 1
ATOM 623 C CA . GLN A 1 75 ? 8.294 0.373 9.598 1.00 86.25 75 GLN A CA 1
ATOM 624 C C . GLN A 1 75 ? 7.538 -0.287 8.441 1.00 86.25 75 GLN A C 1
ATOM 626 O O . GLN A 1 75 ? 8.051 -1.258 7.872 1.00 86.25 75 GLN A O 1
ATOM 631 N N . GLU A 1 76 ? 6.382 0.257 8.061 1.00 82.06 76 GLU A N 1
ATOM 632 C CA . GLU A 1 76 ? 5.625 -0.139 6.870 1.00 82.06 76 GLU A CA 1
ATOM 633 C C . GLU A 1 76 ? 6.429 0.115 5.595 1.00 82.06 76 GLU A C 1
ATOM 635 O O . GLU A 1 76 ? 6.647 -0.821 4.825 1.00 82.06 76 GLU A O 1
ATOM 640 N N . LEU A 1 77 ? 6.997 1.315 5.424 1.00 79.25 77 LEU A N 1
ATOM 641 C CA . LEU A 1 77 ? 7.876 1.642 4.294 1.00 79.25 77 LEU A CA 1
ATOM 642 C C . LEU A 1 77 ? 9.081 0.696 4.220 1.00 79.25 77 LEU A C 1
ATOM 644 O O . LEU A 1 77 ? 9.431 0.182 3.158 1.00 79.25 77 LEU A O 1
ATOM 648 N N . MET A 1 78 ? 9.725 0.399 5.349 1.00 81.38 78 MET A N 1
ATOM 649 C CA . MET A 1 78 ? 10.838 -0.552 5.380 1.00 81.38 78 MET A CA 1
ATOM 650 C C . MET A 1 78 ? 10.411 -2.001 5.125 1.00 81.38 78 MET A C 1
ATOM 652 O O . MET A 1 78 ? 11.225 -2.797 4.647 1.00 81.38 78 MET A O 1
ATOM 656 N N . ALA A 1 79 ? 9.182 -2.389 5.469 1.00 74.38 79 ALA A N 1
ATOM 657 C CA . ALA A 1 79 ? 8.628 -3.688 5.104 1.00 74.38 79 ALA A CA 1
ATOM 658 C C . ALA A 1 79 ? 8.358 -3.749 3.594 1.00 74.38 79 ALA A C 1
ATOM 660 O O . ALA A 1 79 ? 8.824 -4.693 2.950 1.00 74.38 79 ALA A O 1
ATOM 661 N N . ALA A 1 80 ? 7.737 -2.699 3.052 1.00 65.12 80 ALA A N 1
ATOM 662 C CA . ALA A 1 80 ? 7.471 -2.467 1.636 1.00 65.12 80 ALA A CA 1
ATOM 663 C C . ALA A 1 80 ? 8.741 -2.270 0.789 1.00 65.12 80 ALA A C 1
ATOM 665 O O . ALA A 1 80 ? 8.690 -2.343 -0.426 1.00 65.12 80 ALA A O 1
ATOM 666 N N . ASN A 1 81 ? 9.909 -2.063 1.397 1.00 65.75 81 ASN A N 1
ATOM 667 C CA . ASN A 1 81 ? 11.191 -1.991 0.687 1.00 65.75 81 ASN A CA 1
ATOM 668 C C . ASN A 1 81 ? 11.992 -3.306 0.724 1.00 65.75 81 ASN A C 1
ATOM 670 O O . ASN A 1 81 ? 13.084 -3.387 0.155 1.00 65.75 81 ASN A O 1
ATOM 674 N N . ARG A 1 82 ? 11.497 -4.364 1.388 1.00 65.75 82 ARG A N 1
ATOM 675 C CA . ARG A 1 82 ? 12.165 -5.680 1.356 1.00 65.75 82 ARG A CA 1
ATOM 676 C C . ARG A 1 82 ? 12.025 -6.318 -0.020 1.00 65.75 82 ARG A C 1
ATOM 678 O O . ARG A 1 82 ? 11.055 -6.072 -0.716 1.00 65.75 82 ARG A O 1
ATOM 685 N N . SER A 1 83 ? 12.941 -7.227 -0.365 1.00 50.28 83 SER A N 1
ATOM 686 C CA . SER A 1 83 ? 13.056 -7.899 -1.676 1.00 50.28 83 SER A CA 1
ATOM 687 C C . SER A 1 83 ? 11.769 -8.509 -2.262 1.00 50.28 83 SER A C 1
ATOM 689 O O . SER A 1 83 ? 11.734 -8.769 -3.465 1.00 50.28 83 SER A O 1
ATOM 691 N N . ARG A 1 84 ? 10.713 -8.713 -1.461 1.00 48.62 84 ARG A N 1
ATOM 692 C CA . ARG A 1 84 ? 9.371 -9.092 -1.937 1.00 48.62 84 ARG A CA 1
ATOM 693 C C . ARG A 1 84 ? 8.651 -7.980 -2.710 1.00 48.62 84 ARG A C 1
ATOM 695 O O . ARG A 1 84 ? 7.865 -8.305 -3.582 1.00 48.62 84 ARG A O 1
ATOM 702 N N . TYR A 1 85 ? 8.996 -6.720 -2.491 1.00 53.75 85 TYR A N 1
ATOM 703 C CA . TYR A 1 85 ? 8.341 -5.549 -3.067 1.00 53.75 85 TYR A CA 1
ATOM 704 C C . TYR A 1 85 ? 9.208 -4.852 -4.135 1.00 53.75 85 TYR A C 1
ATOM 706 O O . TYR A 1 85 ? 10.403 -5.162 -4.235 1.00 53.75 85 TYR A O 1
ATOM 714 N N . PRO A 1 86 ? 8.637 -3.949 -4.955 1.00 57.41 86 PRO A N 1
ATOM 715 C CA . PRO A 1 86 ? 9.294 -3.356 -6.129 1.00 57.41 86 PRO A CA 1
ATOM 716 C C . PRO A 1 86 ? 10.577 -2.558 -5.837 1.00 57.41 86 PRO A C 1
ATOM 718 O O . PRO A 1 86 ? 11.416 -2.385 -6.724 1.00 57.41 86 PRO A O 1
ATOM 721 N N . GLY A 1 87 ? 10.747 -2.092 -4.593 1.00 64.19 87 GLY A N 1
ATOM 722 C CA . GLY A 1 87 ? 11.805 -1.159 -4.194 1.00 64.19 87 GLY A CA 1
ATOM 723 C C . GLY A 1 87 ? 11.593 0.253 -4.757 1.00 64.19 87 GLY A C 1
ATOM 724 O O . GLY A 1 87 ? 10.670 0.489 -5.532 1.00 64.19 87 GLY A O 1
ATOM 725 N N . VAL A 1 88 ? 12.458 1.198 -4.380 1.00 65.62 88 VAL A N 1
ATOM 726 C CA . VAL A 1 88 ? 12.367 2.613 -4.798 1.00 65.62 88 VAL A CA 1
ATOM 727 C C . VAL A 1 88 ? 12.749 2.781 -6.283 1.00 65.62 88 VAL A C 1
ATOM 729 O O . VAL A 1 88 ? 13.673 2.091 -6.739 1.00 65.62 88 VAL A O 1
ATOM 732 N N . PRO A 1 89 ? 12.083 3.680 -7.039 1.00 71.88 89 PRO A N 1
ATOM 733 C CA . PRO A 1 89 ? 12.555 4.148 -8.341 1.00 71.88 89 PRO A CA 1
ATOM 734 C C . PRO A 1 89 ? 14.028 4.562 -8.296 1.00 71.88 89 PRO A C 1
ATOM 736 O O . PRO A 1 89 ? 14.481 5.220 -7.364 1.00 71.88 89 PRO A O 1
ATOM 739 N N . ARG A 1 90 ? 14.802 4.148 -9.300 1.00 70.69 90 ARG A N 1
ATOM 740 C CA . ARG A 1 90 ? 16.244 4.452 -9.376 1.00 70.69 90 ARG A CA 1
ATOM 741 C C . ARG A 1 90 ? 16.584 5.418 -10.509 1.00 70.69 90 ARG A C 1
ATOM 743 O O . ARG A 1 90 ? 17.757 5.675 -10.739 1.00 70.69 90 ARG A O 1
ATOM 750 N N . GLY A 1 91 ? 15.580 5.899 -11.245 1.00 68.94 91 GLY A N 1
ATOM 751 C CA . GLY A 1 91 ? 15.729 6.921 -12.286 1.00 68.94 91 GLY A CA 1
ATOM 752 C C . GLY A 1 91 ? 16.384 6.456 -13.592 1.00 68.94 91 GLY A C 1
ATOM 753 O O . GLY A 1 91 ? 16.444 7.230 -14.539 1.00 68.94 91 GLY A O 1
ATOM 754 N N . GLY A 1 92 ? 16.851 5.207 -13.688 1.00 80.62 92 GLY A N 1
ATOM 755 C CA . GLY A 1 92 ? 17.400 4.677 -14.941 1.00 80.62 92 GLY A CA 1
ATOM 756 C C . GLY A 1 92 ? 16.335 4.458 -16.026 1.00 80.62 92 GLY A C 1
ATOM 757 O O . GLY A 1 92 ? 15.144 4.438 -15.733 1.00 80.62 92 GLY A O 1
ATOM 758 N N . ALA A 1 93 ? 16.757 4.270 -17.278 1.00 82.62 93 ALA A N 1
ATOM 759 C CA . ALA A 1 93 ? 15.854 4.181 -18.435 1.00 82.62 93 ALA A CA 1
ATOM 760 C C . ALA A 1 93 ? 14.890 2.973 -18.423 1.00 82.62 93 ALA A C 1
ATOM 762 O O . ALA A 1 93 ? 13.915 2.969 -19.165 1.00 82.62 93 ALA A O 1
ATOM 763 N N . ALA A 1 94 ? 15.146 1.954 -17.595 1.00 89.00 94 ALA A N 1
ATOM 764 C CA . ALA A 1 94 ? 14.298 0.768 -17.500 1.00 89.00 94 ALA A CA 1
ATOM 765 C C . ALA A 1 94 ? 13.065 1.029 -16.623 1.00 89.00 94 ALA A C 1
ATOM 767 O O . ALA A 1 94 ? 13.202 1.321 -15.432 1.00 89.00 94 ALA A O 1
ATOM 768 N N . LEU A 1 95 ? 11.863 0.860 -17.164 1.00 91.06 95 LEU A N 1
ATOM 769 C CA . LEU A 1 95 ? 10.613 1.119 -16.443 1.00 91.06 95 LEU A CA 1
ATOM 770 C C . LEU A 1 95 ? 10.381 0.123 -15.294 1.00 91.06 95 LEU A C 1
ATOM 772 O O . LEU A 1 95 ? 9.965 0.496 -14.197 1.00 91.06 95 LEU A O 1
ATOM 776 N N . LEU A 1 96 ? 10.689 -1.152 -15.532 1.00 91.31 96 LEU A N 1
ATOM 777 C CA . LEU A 1 96 ? 10.271 -2.285 -14.698 1.00 91.31 96 LEU A CA 1
ATOM 778 C C . LEU A 1 96 ? 11.368 -2.786 -13.756 1.00 91.31 96 LEU A C 1
ATOM 780 O O . LEU A 1 96 ? 11.277 -3.892 -13.213 1.00 91.31 96 LEU A O 1
ATOM 784 N N . GLY A 1 97 ? 12.422 -1.995 -13.543 1.00 87.50 97 GLY A N 1
ATOM 785 C CA . GLY A 1 97 ? 13.495 -2.353 -12.619 1.00 87.50 97 GLY A CA 1
ATOM 786 C C . GLY A 1 97 ? 12.952 -2.648 -11.217 1.00 87.50 97 GLY A C 1
ATOM 787 O O . GLY A 1 97 ? 12.371 -1.778 -10.582 1.00 87.50 97 GLY A O 1
ATOM 788 N N . GLY A 1 98 ? 13.133 -3.878 -10.727 1.00 83.38 98 GLY A N 1
ATOM 789 C CA . GLY A 1 98 ? 12.610 -4.329 -9.426 1.00 83.38 98 GLY A CA 1
ATOM 790 C C . GLY A 1 98 ? 11.173 -4.882 -9.434 1.00 83.38 98 GLY A C 1
ATOM 791 O O . GLY A 1 98 ? 10.804 -5.573 -8.478 1.00 83.38 98 GLY A O 1
ATOM 792 N N . LEU A 1 99 ? 10.416 -4.659 -10.518 1.00 89.38 99 LEU A N 1
ATOM 793 C CA . LEU A 1 99 ? 9.069 -5.200 -10.774 1.00 89.38 99 LEU A CA 1
ATOM 794 C C . LEU A 1 99 ? 9.094 -6.487 -11.611 1.00 89.38 99 LEU A C 1
ATOM 796 O O . LEU A 1 99 ? 8.241 -7.365 -11.452 1.00 89.38 99 LEU A O 1
ATOM 800 N N . ILE A 1 100 ? 10.070 -6.606 -12.512 1.00 92.62 100 ILE A N 1
ATOM 801 C CA . ILE A 1 100 ? 10.134 -7.718 -13.457 1.00 92.62 100 ILE A CA 1
ATOM 802 C C . ILE A 1 100 ? 10.607 -9.034 -12.813 1.00 92.62 100 ILE A C 1
ATOM 804 O O . ILE A 1 100 ? 11.559 -9.088 -12.027 1.00 92.62 100 ILE A O 1
ATOM 808 N N . SER A 1 101 ? 9.943 -10.126 -13.180 1.00 92.88 101 SER A N 1
ATOM 809 C CA . SER A 1 101 ? 10.213 -11.494 -12.743 1.00 92.88 101 SER A CA 1
ATOM 810 C C . SER A 1 101 ? 10.286 -12.455 -13.928 1.00 92.88 101 SER A C 1
ATOM 812 O O . SER A 1 101 ? 9.604 -12.303 -14.939 1.00 92.88 101 SER A O 1
ATOM 814 N N . CYS A 1 102 ? 11.128 -13.470 -13.787 1.00 91.19 102 CYS A N 1
ATOM 815 C CA . CYS A 1 102 ? 11.358 -14.507 -14.775 1.00 91.19 102 CYS A CA 1
ATOM 816 C C . CYS A 1 102 ? 10.176 -15.482 -14.802 1.00 91.19 102 CYS A C 1
ATOM 818 O O . CYS A 1 102 ? 9.865 -16.083 -13.779 1.00 91.19 102 CYS A O 1
ATOM 820 N N . GLY A 1 103 ? 9.559 -15.687 -15.964 1.00 90.81 103 GLY A N 1
ATOM 821 C CA . GLY A 1 103 ? 8.494 -16.675 -16.159 1.00 90.81 103 GLY A CA 1
ATOM 822 C C . GLY A 1 103 ? 8.964 -18.131 -16.102 1.00 90.81 103 GLY A C 1
ATOM 823 O O . GLY A 1 103 ? 8.158 -19.005 -15.824 1.00 90.81 103 GLY A O 1
ATOM 824 N N . ILE A 1 104 ? 10.265 -18.393 -16.280 1.00 86.75 104 ILE A N 1
ATOM 825 C CA . ILE A 1 104 ? 10.828 -19.755 -16.227 1.00 86.75 104 ILE A CA 1
ATOM 826 C C . ILE A 1 104 ? 11.044 -20.210 -14.777 1.00 86.75 104 ILE A C 1
ATOM 828 O O . ILE A 1 104 ? 10.615 -21.289 -14.389 1.00 86.75 104 ILE A O 1
ATOM 832 N N . CYS A 1 105 ? 11.722 -19.397 -13.959 1.00 82.31 105 CYS A N 1
ATOM 833 C CA . CYS A 1 105 ? 12.095 -19.778 -12.589 1.00 82.31 105 CYS A CA 1
ATOM 834 C C . CYS A 1 105 ? 11.357 -18.992 -11.492 1.00 82.31 105 CYS A C 1
ATOM 836 O O . CYS A 1 105 ? 11.616 -19.198 -10.308 1.00 82.31 105 CYS A O 1
ATOM 838 N N . GLY A 1 106 ? 10.487 -18.045 -11.855 1.00 83.81 106 GLY A N 1
ATOM 839 C CA . GLY A 1 106 ? 9.704 -17.220 -10.926 1.00 83.81 106 GLY A CA 1
ATOM 840 C C . GLY A 1 106 ? 10.495 -16.145 -10.170 1.00 83.81 106 GLY A C 1
ATOM 841 O O . GLY A 1 106 ? 9.919 -15.404 -9.372 1.00 83.81 106 GLY A O 1
ATOM 842 N N . ARG A 1 107 ? 11.815 -16.045 -10.377 1.00 84.06 107 ARG A N 1
ATOM 843 C CA . ARG A 1 107 ? 12.695 -15.134 -9.624 1.00 84.06 107 ARG A CA 1
ATOM 844 C C . ARG A 1 107 ? 12.763 -13.749 -10.256 1.00 84.06 107 ARG A C 1
ATOM 846 O O . ARG A 1 107 ? 12.650 -13.612 -11.471 1.00 84.06 107 ARG A O 1
ATOM 853 N N . LYS A 1 108 ? 13.002 -12.720 -9.437 1.00 87.44 108 LYS A N 1
ATOM 854 C CA . LYS A 1 108 ? 13.185 -11.341 -9.917 1.00 87.44 108 LYS A CA 1
ATOM 855 C C . LYS A 1 108 ? 14.360 -11.247 -10.887 1.00 87.44 108 LYS A C 1
ATOM 857 O O . LYS A 1 108 ? 15.414 -11.839 -10.645 1.00 87.44 108 LYS A O 1
ATOM 862 N N . MET A 1 109 ? 14.172 -10.495 -11.965 1.00 91.25 109 MET A N 1
ATOM 863 C CA . MET A 1 109 ? 15.221 -10.262 -12.955 1.00 91.25 109 MET A CA 1
ATOM 864 C C . MET A 1 109 ? 16.029 -9.018 -12.584 1.00 91.25 109 MET A C 1
ATOM 866 O O . MET A 1 109 ? 15.514 -8.069 -11.991 1.00 91.25 109 MET A O 1
ATOM 870 N N . VAL A 1 110 ? 17.314 -9.035 -12.924 1.00 89.38 110 VAL A N 1
ATOM 871 C CA . VAL A 1 110 ? 18.226 -7.911 -12.723 1.00 89.38 110 VAL A CA 1
ATOM 872 C C . VAL A 1 110 ? 18.193 -7.027 -13.960 1.00 89.38 110 VAL A C 1
ATOM 874 O O . VAL A 1 110 ? 18.322 -7.516 -15.085 1.00 89.38 110 VAL A O 1
ATOM 877 N N . THR A 1 111 ? 18.050 -5.724 -13.743 1.00 90.19 111 THR A N 1
ATOM 878 C CA . THR A 1 111 ? 18.235 -4.708 -14.779 1.00 90.19 111 THR A CA 1
ATOM 879 C C . THR A 1 111 ? 19.719 -4.401 -14.924 1.00 90.19 111 THR A C 1
ATOM 881 O O . THR A 1 111 ? 20.354 -3.972 -13.961 1.00 90.19 111 THR A O 1
ATOM 884 N N . GLY A 1 112 ? 20.260 -4.625 -16.115 1.00 87.38 112 GLY A N 1
ATOM 885 C CA . GLY A 1 112 ? 21.576 -4.147 -16.528 1.00 87.38 112 GLY A CA 1
ATOM 886 C C . GLY A 1 112 ? 21.434 -3.021 -17.544 1.00 87.38 112 GLY A C 1
ATOM 887 O O . GLY A 1 112 ? 20.428 -2.954 -18.250 1.00 87.38 112 GLY A O 1
ATOM 888 N N . TYR A 1 113 ? 22.440 -2.159 -17.612 1.00 87.88 113 TYR A N 1
ATOM 889 C CA . TYR A 1 113 ? 22.544 -1.123 -18.630 1.00 87.88 113 TYR A CA 1
ATOM 890 C C . TYR A 1 113 ? 23.817 -1.357 -19.438 1.00 87.88 113 TYR A C 1
ATOM 892 O O . TYR A 1 113 ? 24.885 -1.551 -18.859 1.00 87.88 113 TYR A O 1
ATOM 900 N N . ASN A 1 114 ? 23.674 -1.347 -20.755 1.00 80.31 114 ASN A N 1
ATOM 901 C CA . ASN A 1 114 ? 24.749 -1.393 -21.733 1.00 80.31 114 ASN A CA 1
ATOM 902 C C . ASN A 1 114 ? 24.860 -0.019 -22.422 1.00 80.31 114 ASN A C 1
ATOM 904 O O . ASN A 1 114 ? 24.007 0.851 -22.215 1.00 80.31 114 ASN A O 1
ATOM 908 N N . ASP A 1 115 ? 25.907 0.166 -23.229 1.00 73.94 115 ASP A N 1
ATOM 909 C CA . ASP A 1 115 ? 26.136 1.359 -24.058 1.00 73.94 115 ASP A CA 1
ATOM 910 C C . ASP A 1 115 ? 26.002 2.677 -23.276 1.00 73.94 115 ASP A C 1
ATOM 912 O O . ASP A 1 115 ? 25.137 3.507 -23.562 1.00 73.94 115 ASP A O 1
ATOM 916 N N . ASP A 1 116 ? 26.815 2.838 -22.225 1.00 69.38 116 ASP A N 1
ATOM 917 C CA . ASP A 1 116 ? 26.837 4.022 -21.348 1.00 69.38 116 ASP A CA 1
ATOM 918 C C . ASP A 1 116 ? 25.469 4.408 -20.750 1.00 69.38 116 ASP A C 1
ATOM 920 O O . ASP A 1 116 ? 25.205 5.571 -20.448 1.00 69.38 116 ASP A O 1
ATOM 924 N N . GLY A 1 117 ? 24.571 3.434 -20.565 1.00 67.69 117 GLY A N 1
ATOM 925 C CA . GLY A 1 117 ? 23.239 3.672 -20.000 1.00 67.69 117 GLY A CA 1
ATOM 926 C C . GLY A 1 117 ? 22.110 3.756 -21.026 1.00 67.69 117 GLY A C 1
ATOM 927 O O . GLY A 1 117 ? 20.950 3.860 -20.623 1.00 67.69 117 GLY A O 1
ATOM 928 N N . ARG A 1 118 ? 22.418 3.702 -22.331 1.00 68.94 118 ARG A N 1
ATOM 929 C CA . ARG A 1 118 ? 21.435 3.890 -23.412 1.00 68.94 118 ARG A CA 1
ATOM 930 C C . ARG A 1 118 ? 20.574 2.660 -23.676 1.00 68.94 118 ARG A C 1
ATOM 932 O O . ARG A 1 118 ? 19.416 2.815 -24.059 1.00 68.94 118 ARG A O 1
ATOM 939 N N . GLU A 1 119 ? 21.099 1.455 -23.457 1.00 81.31 119 GLU A N 1
ATOM 940 C CA . GLU A 1 119 ? 20.328 0.223 -23.635 1.00 81.31 119 GLU A CA 1
ATOM 941 C C . GLU A 1 119 ? 20.138 -0.506 -22.304 1.00 81.31 119 GLU A C 1
ATOM 943 O O . GLU A 1 119 ? 21.080 -1.009 -21.698 1.00 81.31 119 GLU A O 1
ATOM 948 N N . ALA A 1 120 ? 18.892 -0.600 -21.845 1.00 90.06 120 ALA A N 1
ATOM 949 C CA . ALA A 1 120 ? 18.547 -1.389 -20.673 1.00 90.06 120 ALA A CA 1
ATOM 950 C C . ALA A 1 120 ? 18.181 -2.831 -21.052 1.00 90.06 120 ALA A C 1
ATOM 952 O O . ALA A 1 120 ? 17.513 -3.087 -22.058 1.00 90.06 120 ALA A O 1
ATOM 953 N N . ARG A 1 121 ? 18.565 -3.788 -20.204 1.00 92.56 121 ARG A N 1
ATOM 954 C CA . ARG A 1 121 ? 18.275 -5.214 -20.381 1.00 92.56 121 ARG A CA 1
ATOM 955 C C . ARG A 1 121 ? 17.799 -5.850 -19.086 1.00 92.56 121 ARG A C 1
ATOM 957 O O . ARG A 1 121 ? 18.382 -5.629 -18.026 1.00 92.56 121 ARG A O 1
ATOM 964 N N . TYR A 1 122 ? 16.789 -6.707 -19.180 1.00 94.12 122 TYR A N 1
ATOM 965 C CA . TYR A 1 122 ? 16.353 -7.546 -18.072 1.00 94.12 122 TYR A CA 1
ATOM 966 C C . TYR A 1 122 ? 16.963 -8.934 -18.209 1.00 94.12 122 TYR A C 1
ATOM 968 O O . TYR A 1 122 ? 16.772 -9.613 -19.217 1.00 94.12 122 TYR A O 1
ATOM 976 N N . SER A 1 123 ? 17.685 -9.376 -17.183 1.00 93.12 123 SER A N 1
ATOM 977 C CA . SER A 1 123 ? 18.367 -10.669 -17.186 1.00 93.12 123 SER A CA 1
ATOM 978 C C . SER A 1 123 ? 18.046 -11.481 -15.937 1.00 93.12 123 SER A C 1
ATOM 980 O O . SER A 1 123 ? 18.093 -10.990 -14.809 1.00 93.12 123 SER A O 1
ATOM 982 N N . CYS A 1 124 ? 17.715 -12.754 -16.133 1.00 92.69 124 CYS A N 1
ATOM 983 C CA . CYS A 1 124 ? 17.574 -13.707 -15.046 1.00 92.69 124 CYS A CA 1
ATOM 984 C C . CYS A 1 124 ? 18.907 -14.431 -14.841 1.00 92.69 124 CYS A C 1
ATOM 986 O O . CYS A 1 124 ? 19.210 -15.408 -15.528 1.00 92.69 124 CYS A O 1
ATOM 988 N N . SER A 1 125 ? 19.705 -13.939 -13.895 1.00 88.19 125 SER A N 1
ATOM 989 C CA . SER A 1 125 ? 21.043 -14.459 -13.589 1.00 88.19 125 SER A CA 1
ATOM 990 C C . SER A 1 125 ? 21.136 -15.185 -12.247 1.00 88.19 125 SER A C 1
ATOM 992 O O . SER A 1 125 ? 22.232 -15.571 -11.868 1.00 88.19 125 SER A O 1
ATOM 994 N N . TYR A 1 126 ? 20.019 -15.397 -11.541 1.00 80.62 126 TYR A N 1
ATOM 995 C CA . TYR A 1 126 ? 20.030 -15.965 -10.188 1.00 80.62 126 TYR A CA 1
ATOM 996 C C . TYR A 1 126 ? 20.792 -17.294 -10.089 1.00 80.62 126 TYR A C 1
ATOM 998 O O . TYR A 1 126 ? 21.604 -17.465 -9.184 1.00 80.62 126 TYR A O 1
ATOM 1006 N N . GLU A 1 127 ? 20.541 -18.215 -11.021 1.00 75.56 127 GLU A N 1
ATOM 1007 C CA . GLU A 1 127 ? 21.203 -19.524 -11.045 1.00 75.56 127 GLU A CA 1
ATOM 1008 C C . GLU A 1 127 ? 22.710 -19.383 -11.294 1.00 75.56 127 GLU A C 1
ATOM 1010 O O . GLU A 1 127 ? 23.528 -19.984 -10.601 1.00 75.56 127 GLU A O 1
ATOM 1015 N N . ALA A 1 128 ? 23.083 -18.498 -12.221 1.00 77.00 128 ALA A N 1
ATOM 1016 C CA . ALA A 1 128 ? 24.472 -18.188 -12.531 1.00 77.00 128 ALA A CA 1
ATOM 1017 C C . ALA A 1 128 ? 25.217 -17.540 -11.355 1.00 77.00 128 ALA A C 1
ATOM 1019 O O . ALA A 1 128 ? 26.363 -17.885 -11.091 1.00 77.00 128 ALA A O 1
ATOM 1020 N N . THR A 1 129 ? 24.586 -16.619 -10.625 1.00 75.56 129 THR A N 1
ATOM 1021 C CA . THR A 1 129 ? 25.236 -15.900 -9.519 1.00 75.56 129 THR A CA 1
ATOM 1022 C C . THR A 1 129 ? 25.247 -16.679 -8.209 1.00 75.56 129 THR A C 1
ATOM 1024 O O . THR A 1 129 ? 26.164 -16.497 -7.414 1.00 75.56 129 THR A O 1
ATOM 1027 N N . THR A 1 130 ? 24.245 -17.525 -7.964 1.00 70.25 130 THR A N 1
ATOM 1028 C CA . THR A 1 130 ? 24.108 -18.259 -6.694 1.00 70.25 130 THR A CA 1
ATOM 1029 C C . THR A 1 130 ? 24.757 -19.638 -6.756 1.00 70.25 130 THR A C 1
ATOM 1031 O O . THR A 1 130 ? 25.348 -20.074 -5.772 1.00 70.25 130 THR A O 1
ATOM 1034 N N . TYR A 1 131 ? 24.655 -20.316 -7.902 1.00 72.88 131 TYR A N 1
ATOM 1035 C CA . TYR A 1 131 ? 25.048 -21.719 -8.059 1.00 72.88 131 TYR A CA 1
ATOM 1036 C C . TYR A 1 131 ? 26.036 -21.955 -9.211 1.00 72.88 131 TYR A C 1
ATOM 1038 O O . TYR A 1 131 ? 26.399 -23.097 -9.471 1.00 72.88 131 TYR A O 1
ATOM 1046 N N . GLY A 1 132 ? 26.489 -20.903 -9.904 1.00 74.12 132 GLY A N 1
ATOM 1047 C CA . GLY A 1 132 ? 27.438 -21.024 -11.019 1.00 74.12 132 GLY A CA 1
ATOM 1048 C C . GLY A 1 132 ? 26.849 -21.649 -12.289 1.00 74.12 132 GLY A C 1
ATOM 1049 O O . GLY A 1 132 ? 27.601 -22.078 -13.158 1.00 74.12 132 GLY A O 1
ATOM 1050 N N . GLY A 1 133 ? 25.518 -21.725 -12.399 1.00 77.94 133 GLY A N 1
ATOM 1051 C CA . GLY A 1 133 ? 24.824 -22.297 -13.554 1.00 77.94 133 GLY A CA 1
ATOM 1052 C C . GLY A 1 133 ? 24.687 -21.348 -14.755 1.00 77.94 133 GLY A C 1
ATOM 1053 O O . GLY A 1 133 ? 25.270 -20.264 -14.813 1.00 77.94 133 GLY A O 1
ATOM 1054 N N . ALA A 1 134 ? 23.865 -21.740 -15.730 1.00 83.62 134 ALA A N 1
ATOM 1055 C CA . ALA A 1 134 ? 23.545 -20.902 -16.886 1.00 83.62 134 ALA A CA 1
ATOM 1056 C C . ALA A 1 134 ? 22.570 -19.760 -16.528 1.00 83.62 134 ALA A C 1
ATOM 1058 O O . ALA A 1 134 ? 21.809 -19.826 -15.560 1.00 83.62 134 ALA A O 1
ATOM 1059 N N . ARG A 1 135 ? 22.554 -18.693 -17.338 1.00 86.69 135 ARG A N 1
ATOM 1060 C CA . ARG A 1 135 ? 21.523 -17.644 -17.239 1.00 86.69 135 ARG A CA 1
ATOM 1061 C C . ARG A 1 135 ? 20.205 -18.188 -17.789 1.00 86.69 135 ARG A C 1
ATOM 1063 O O . ARG A 1 135 ? 20.198 -18.718 -18.892 1.00 86.69 135 ARG A O 1
ATOM 1070 N N . CYS A 1 136 ? 19.097 -18.014 -17.065 1.00 88.44 136 CYS A N 1
ATOM 1071 C CA . CYS A 1 136 ? 17.812 -18.586 -17.487 1.00 88.44 136 CYS A CA 1
ATOM 1072 C C . CYS A 1 136 ? 17.276 -17.927 -18.763 1.00 88.44 136 CYS A C 1
ATOM 1074 O O . CYS A 1 136 ? 16.823 -18.612 -19.665 1.00 88.44 136 CYS A O 1
ATOM 1076 N N . GLN A 1 137 ? 17.281 -16.593 -18.816 1.00 91.56 137 GLN A N 1
ATOM 1077 C CA . GLN A 1 137 ? 16.838 -15.822 -19.981 1.00 91.56 137 GLN A CA 1
ATOM 1078 C C . GLN A 1 137 ? 17.274 -14.360 -19.867 1.00 91.56 137 GLN A C 1
ATOM 1080 O O . GLN A 1 137 ? 17.596 -13.867 -18.778 1.00 91.56 137 GLN A O 1
ATOM 1085 N N . SER A 1 138 ? 17.267 -13.661 -21.000 1.00 92.12 138 SER A N 1
ATOM 1086 C CA . SER A 1 138 ? 17.618 -12.248 -21.111 1.00 92.12 138 SER A CA 1
ATOM 1087 C C . SER A 1 138 ? 16.823 -11.591 -22.236 1.00 92.12 138 SER A C 1
ATOM 1089 O O . SER A 1 138 ? 16.720 -12.159 -23.319 1.00 92.12 138 SER A O 1
ATOM 1091 N N . ILE A 1 139 ? 16.289 -10.394 -21.999 1.00 92.44 139 ILE A N 1
ATOM 1092 C CA . ILE A 1 139 ? 15.469 -9.650 -22.964 1.00 92.44 139 ILE A CA 1
ATOM 1093 C C . ILE A 1 139 ? 15.788 -8.152 -22.900 1.00 92.44 139 ILE A C 1
ATOM 1095 O O . ILE A 1 139 ? 16.075 -7.624 -21.823 1.00 92.44 139 ILE A O 1
ATOM 1099 N N . SER A 1 140 ? 15.768 -7.469 -24.049 1.00 92.19 140 SER A N 1
ATOM 1100 C CA . SER A 1 140 ? 15.908 -6.005 -24.098 1.00 92.19 140 SER A CA 1
ATOM 1101 C C . SER A 1 140 ? 14.728 -5.348 -23.377 1.00 92.19 140 SER A C 1
ATOM 1103 O O . SER A 1 140 ? 13.586 -5.783 -23.534 1.00 92.19 140 SER A O 1
ATOM 1105 N N . ALA A 1 141 ? 14.994 -4.326 -22.563 1.00 92.75 141 ALA A N 1
ATOM 1106 C CA . ALA A 1 141 ? 13.964 -3.681 -21.756 1.00 92.75 141 ALA A CA 1
ATOM 1107 C C . ALA A 1 141 ? 12.996 -2.865 -22.615 1.00 92.75 141 ALA A C 1
ATOM 1109 O O . ALA A 1 141 ? 11.795 -2.927 -22.395 1.00 92.75 141 ALA A O 1
ATOM 1110 N N . ARG A 1 142 ? 13.496 -2.173 -23.646 1.00 91.12 142 ARG A N 1
ATOM 1111 C CA . ARG A 1 142 ? 12.713 -1.243 -24.474 1.00 91.12 142 ARG A CA 1
ATOM 1112 C C . ARG A 1 142 ? 11.393 -1.819 -25.025 1.00 91.12 142 ARG A C 1
ATOM 1114 O O . ARG A 1 142 ? 10.368 -1.175 -24.821 1.00 91.12 142 ARG A O 1
ATOM 1121 N N . PRO A 1 143 ? 11.355 -2.988 -25.701 1.00 92.06 143 PRO A N 1
ATOM 1122 C CA . PRO A 1 143 ? 10.093 -3.535 -26.211 1.00 92.06 143 PRO A CA 1
ATOM 1123 C C . PRO A 1 143 ? 9.136 -3.975 -25.094 1.00 92.06 143 PRO A C 1
ATOM 1125 O O . PRO A 1 143 ? 7.924 -3.829 -25.232 1.00 92.06 143 PRO A O 1
ATOM 1128 N N . VAL A 1 144 ? 9.669 -4.483 -23.979 1.00 93.56 144 VAL A N 1
ATOM 1129 C CA . VAL A 1 144 ? 8.864 -4.882 -22.815 1.00 93.56 144 VAL A CA 1
ATOM 1130 C C . VAL A 1 144 ? 8.256 -3.648 -22.153 1.00 93.56 144 VAL A C 1
ATOM 1132 O O . VAL A 1 144 ? 7.054 -3.608 -21.911 1.00 93.56 144 VAL A O 1
ATOM 1135 N N . ASP A 1 145 ? 9.071 -2.625 -21.919 1.00 93.69 145 ASP A N 1
ATOM 1136 C CA . ASP A 1 145 ? 8.666 -1.370 -21.297 1.00 93.69 145 ASP A CA 1
ATOM 1137 C C . ASP A 1 145 ? 7.637 -0.637 -22.158 1.00 93.69 145 ASP A C 1
ATOM 1139 O O . ASP A 1 145 ? 6.663 -0.127 -21.615 1.00 93.69 145 ASP A O 1
ATOM 1143 N N . ALA A 1 146 ? 7.790 -0.632 -23.487 1.00 92.19 146 ALA A N 1
ATOM 1144 C CA . ALA A 1 146 ? 6.802 -0.057 -24.400 1.00 92.19 146 ALA A CA 1
ATOM 1145 C C . ALA A 1 146 ? 5.453 -0.792 -24.326 1.00 92.19 146 ALA A C 1
ATOM 1147 O O . ALA A 1 146 ? 4.410 -0.151 -24.218 1.00 92.19 146 ALA A O 1
ATOM 1148 N N . CYS A 1 147 ? 5.472 -2.130 -24.322 1.00 94.50 147 CYS A N 1
ATOM 1149 C CA . CYS A 1 147 ? 4.262 -2.942 -24.190 1.00 94.50 147 CYS A CA 1
ATOM 1150 C C . CYS A 1 147 ? 3.551 -2.681 -22.853 1.00 94.50 147 CYS A C 1
ATOM 1152 O O . CYS A 1 147 ? 2.349 -2.424 -22.824 1.00 94.50 147 CYS A O 1
ATOM 1154 N N . VAL A 1 148 ? 4.298 -2.676 -21.746 1.00 94.12 148 VAL A N 1
ATOM 1155 C CA . VAL A 1 148 ? 3.726 -2.421 -20.418 1.00 94.12 148 VAL A CA 1
ATOM 1156 C C . VAL A 1 148 ? 3.257 -0.973 -20.273 1.00 94.12 148 VAL A C 1
ATOM 1158 O O . VAL A 1 148 ? 2.194 -0.748 -19.706 1.00 94.12 148 VAL A O 1
ATOM 1161 N N . SER A 1 149 ? 3.981 0.001 -20.831 1.00 93.50 149 SER A N 1
ATOM 1162 C CA . SER A 1 149 ? 3.554 1.408 -20.848 1.00 93.50 149 SER A CA 1
ATOM 1163 C C . SER A 1 149 ? 2.218 1.575 -21.567 1.00 93.50 149 SER A C 1
ATOM 1165 O O . SER A 1 149 ? 1.345 2.276 -21.070 1.00 93.50 149 SER A O 1
ATOM 1167 N N . ALA A 1 150 ? 2.020 0.891 -22.698 1.00 91.88 150 ALA A N 1
ATOM 1168 C CA . ALA A 1 150 ? 0.744 0.923 -23.407 1.00 91.88 150 ALA A CA 1
ATOM 1169 C C . ALA A 1 150 ? -0.404 0.381 -22.538 1.00 91.88 150 ALA A C 1
ATOM 1171 O O . ALA A 1 150 ? -1.465 0.994 -22.479 1.00 91.88 150 ALA A O 1
ATOM 1172 N N . GLN A 1 151 ? -0.183 -0.718 -21.808 1.00 92.25 151 GLN A N 1
ATOM 1173 C CA . GLN A 1 151 ? -1.188 -1.269 -20.888 1.00 92.25 151 GLN A CA 1
ATOM 1174 C C . GLN A 1 151 ? -1.467 -0.345 -19.695 1.00 92.25 151 GLN A C 1
ATOM 1176 O O . GLN A 1 151 ? -2.620 -0.189 -19.304 1.00 92.25 151 GLN A O 1
ATOM 1181 N N . ILE A 1 152 ? -0.433 0.306 -19.151 1.00 90.75 152 ILE A N 1
ATOM 1182 C CA . ILE A 1 152 ? -0.577 1.334 -18.110 1.00 90.75 152 ILE A CA 1
ATOM 1183 C C . ILE A 1 152 ? -1.485 2.465 -18.608 1.00 90.75 152 ILE A C 1
ATOM 1185 O O . ILE A 1 152 ? -2.435 2.823 -17.922 1.00 90.75 152 ILE A O 1
ATOM 1189 N N . LEU A 1 153 ? -1.236 2.991 -19.810 1.00 89.62 153 LEU A N 1
ATOM 1190 C CA . LEU A 1 153 ? -2.031 4.086 -20.374 1.00 89.62 153 LEU A CA 1
ATOM 1191 C C . LEU A 1 153 ? -3.479 3.677 -20.660 1.00 89.62 153 LEU A C 1
ATOM 1193 O O . LEU A 1 153 ? -4.388 4.463 -20.423 1.00 89.62 153 LEU A O 1
ATOM 1197 N N . VAL A 1 154 ? -3.713 2.441 -21.111 1.00 87.44 154 VAL A N 1
ATOM 1198 C CA . VAL A 1 154 ? -5.075 1.906 -21.272 1.00 87.44 154 VAL A CA 1
ATOM 1199 C C . VAL A 1 154 ? -5.793 1.820 -19.922 1.00 87.44 154 VAL A C 1
ATOM 1201 O O . VAL A 1 154 ? -6.956 2.208 -19.820 1.00 87.44 154 VAL A O 1
ATOM 1204 N N . ALA A 1 155 ? -5.110 1.361 -18.873 1.00 85.38 155 ALA A N 1
ATOM 1205 C CA . ALA A 1 155 ? -5.675 1.278 -17.527 1.00 85.38 155 ALA A CA 1
ATOM 1206 C C . ALA A 1 155 ? -5.904 2.654 -16.871 1.00 85.38 155 ALA A C 1
ATOM 1208 O O . ALA A 1 155 ? -6.767 2.772 -16.008 1.00 85.38 155 ALA A O 1
ATOM 1209 N N . LEU A 1 156 ? -5.168 3.686 -17.295 1.00 84.12 156 LEU A N 1
ATOM 1210 C CA . LEU A 1 156 ? -5.377 5.085 -16.899 1.00 84.12 156 LEU A CA 1
ATOM 1211 C C . LEU A 1 156 ? -6.326 5.841 -17.837 1.00 84.12 156 LEU A C 1
ATOM 1213 O O . LEU A 1 156 ? -6.481 7.050 -17.693 1.00 84.12 156 LEU A O 1
ATOM 1217 N N . SER A 1 157 ? -6.958 5.161 -18.798 1.00 82.19 157 SER A N 1
ATOM 1218 C CA . SER A 1 157 ? -7.943 5.812 -19.660 1.00 82.19 157 SER A CA 1
ATOM 1219 C C . SER A 1 157 ? -9.136 6.321 -18.838 1.00 82.19 157 SER A C 1
ATOM 1221 O O . SER A 1 157 ? -9.532 5.657 -17.873 1.00 82.19 157 SER A O 1
ATOM 1223 N N . PRO A 1 158 ? -9.765 7.442 -19.238 1.00 75.94 158 PRO A N 1
ATOM 1224 C CA . PRO A 1 158 ? -10.937 7.987 -18.548 1.00 75.9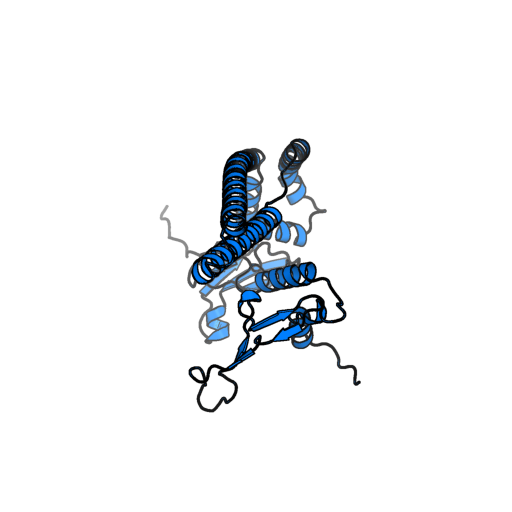4 158 PRO A CA 1
ATOM 1225 C C . PRO A 1 158 ? -12.033 6.939 -18.317 1.00 75.94 158 PRO A C 1
ATOM 1227 O O . PRO A 1 158 ? -12.521 6.783 -17.204 1.00 75.94 158 PRO A O 1
ATOM 1230 N N . SER A 1 159 ? -12.313 6.104 -19.325 1.00 72.81 159 SER A N 1
ATOM 1231 C CA . SER A 1 159 ? -13.282 5.006 -19.222 1.00 72.81 159 SER A CA 1
ATOM 1232 C C . SER A 1 159 ? -12.927 3.951 -18.169 1.00 72.81 159 SER A C 1
ATOM 1234 O O . SER A 1 159 ? -13.817 3.404 -17.523 1.00 72.81 159 SER A O 1
ATOM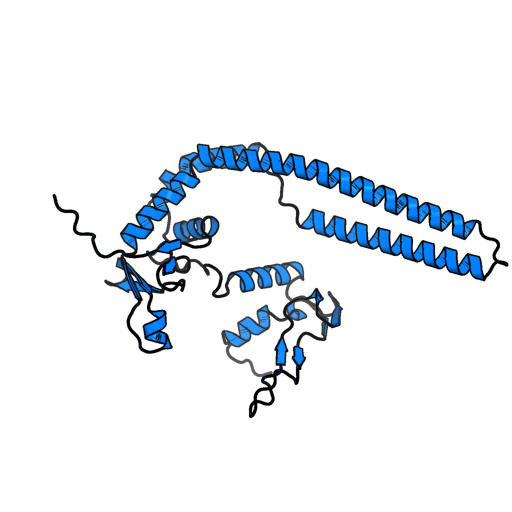 1236 N N . ALA A 1 160 ? -11.642 3.634 -17.988 1.00 74.31 160 ALA A N 1
ATOM 1237 C CA . ALA A 1 160 ? -11.204 2.689 -16.960 1.00 74.31 160 ALA A CA 1
ATOM 1238 C C . ALA A 1 160 ? -11.253 3.320 -15.555 1.00 74.31 160 ALA A C 1
ATOM 1240 O O . ALA A 1 160 ? -11.562 2.646 -14.564 1.00 74.31 160 ALA A O 1
ATOM 1241 N N . ILE A 1 161 ? -10.997 4.626 -15.475 1.00 79.88 161 ILE A N 1
ATOM 1242 C CA . ILE A 1 161 ? -11.089 5.404 -14.241 1.00 79.88 161 ILE A CA 1
ATOM 1243 C C . ILE A 1 161 ? -12.543 5.573 -13.802 1.00 79.88 161 ILE A C 1
ATOM 1245 O O . ILE A 1 161 ? -12.815 5.390 -12.622 1.00 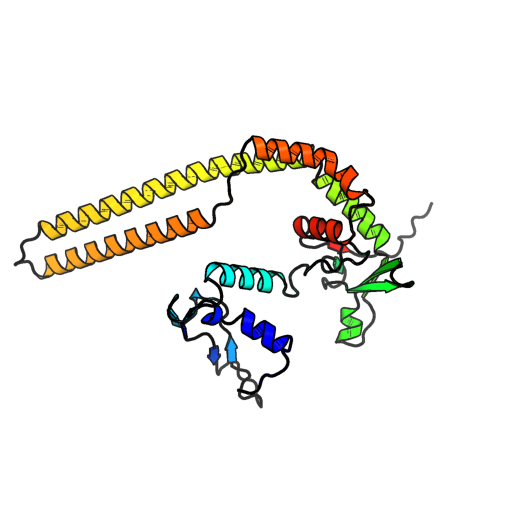79.88 161 ILE A O 1
ATOM 1249 N N . ASP A 1 162 ? -13.490 5.792 -14.714 1.00 79.12 162 ASP A N 1
ATOM 1250 C CA . ASP A 1 162 ? -14.915 5.871 -14.372 1.00 79.12 162 ASP A CA 1
ATOM 1251 C C . ASP A 1 162 ? -15.433 4.580 -13.730 1.00 79.12 162 ASP A C 1
ATOM 1253 O O . ASP A 1 162 ? -16.139 4.628 -12.723 1.00 79.12 162 ASP A O 1
ATOM 1257 N N . VAL A 1 163 ? -15.028 3.414 -14.246 1.00 77.69 163 VAL A N 1
ATOM 1258 C CA . VAL A 1 163 ? -15.350 2.118 -13.623 1.00 77.69 163 VAL A CA 1
ATOM 1259 C C . VAL A 1 163 ? -14.761 2.033 -12.213 1.00 77.69 163 VAL A C 1
ATOM 1261 O O . VAL A 1 163 ? -15.436 1.606 -11.278 1.00 77.69 163 VAL A O 1
ATOM 1264 N N . SER A 1 164 ? -13.520 2.486 -12.035 1.00 77.62 164 SER A N 1
ATOM 1265 C CA . SER A 1 164 ? -12.856 2.500 -10.725 1.00 77.62 164 SER A CA 1
ATOM 1266 C C . SER A 1 164 ? -13.519 3.481 -9.745 1.00 77.62 164 SER A C 1
ATOM 1268 O O . SER A 1 164 ? -13.627 3.189 -8.554 1.00 77.62 164 SER A O 1
ATOM 1270 N N . LEU A 1 165 ? -14.014 4.621 -10.236 1.00 81.44 165 LEU A N 1
ATOM 1271 C CA . LEU A 1 165 ? -14.769 5.600 -9.455 1.00 81.44 165 LEU A CA 1
ATOM 1272 C C . LEU A 1 165 ? -16.149 5.065 -9.052 1.00 81.44 165 LEU A C 1
ATOM 1274 O O . LEU A 1 165 ? -16.579 5.321 -7.931 1.00 81.44 165 LEU A O 1
ATOM 1278 N N . GLN A 1 166 ? -16.818 4.279 -9.900 1.00 78.56 166 GLN A N 1
ATOM 1279 C CA . GLN A 1 166 ? -18.061 3.598 -9.517 1.00 78.56 166 GLN A CA 1
ATOM 1280 C C . GLN A 1 166 ? -17.829 2.586 -8.390 1.00 78.56 166 GLN A C 1
ATOM 1282 O O . GLN A 1 166 ? -18.564 2.589 -7.408 1.00 78.56 166 GLN A O 1
ATOM 1287 N N . VAL A 1 167 ? -16.741 1.811 -8.446 1.00 78.12 167 VAL A N 1
ATOM 1288 C CA . VAL A 1 167 ? -16.355 0.933 -7.326 1.00 78.12 167 VAL A CA 1
ATOM 1289 C C . VAL A 1 167 ? -16.138 1.737 -6.037 1.00 78.12 167 VAL A C 1
ATOM 1291 O O . VAL A 1 167 ? -16.516 1.287 -4.957 1.00 78.12 167 VAL A O 1
ATOM 1294 N N . ALA A 1 168 ? -15.574 2.946 -6.119 1.00 77.81 168 ALA A N 1
ATOM 1295 C CA . ALA A 1 168 ? -15.436 3.814 -4.950 1.00 77.81 168 ALA A CA 1
ATOM 1296 C C . ALA A 1 168 ? -16.798 4.242 -4.365 1.00 77.81 168 ALA A C 1
ATOM 1298 O O . ALA A 1 168 ? -16.929 4.320 -3.143 1.00 77.81 168 ALA A O 1
ATOM 1299 N N . VAL A 1 169 ? -17.815 4.462 -5.207 1.00 77.06 169 VAL A N 1
ATOM 1300 C CA . VAL A 1 169 ? -19.199 4.737 -4.775 1.00 77.06 169 VAL A CA 1
ATOM 1301 C C . VAL A 1 169 ? -19.828 3.516 -4.101 1.00 77.06 169 VAL A C 1
ATOM 1303 O O . VAL A 1 169 ? -20.424 3.651 -3.031 1.00 77.06 169 VAL A O 1
ATOM 1306 N N . ASP A 1 170 ? -19.656 2.320 -4.662 1.00 78.19 170 ASP A N 1
ATOM 1307 C CA . ASP A 1 170 ? -20.169 1.082 -4.059 1.00 78.19 170 ASP A CA 1
ATOM 1308 C C . ASP A 1 170 ? -19.537 0.828 -2.680 1.00 78.19 170 ASP A C 1
ATOM 1310 O O . ASP A 1 170 ? -20.232 0.523 -1.707 1.00 78.19 170 ASP A O 1
ATOM 1314 N N . ILE A 1 171 ? -18.229 1.079 -2.551 1.00 79.62 171 ILE A N 1
ATOM 1315 C CA . ILE A 1 171 ? -17.514 1.030 -1.269 1.00 79.62 171 ILE A CA 1
ATOM 1316 C C . ILE A 1 171 ? -18.107 2.033 -0.265 1.00 79.62 171 ILE A C 1
ATOM 1318 O O . ILE A 1 171 ? -18.178 1.742 0.929 1.00 79.62 171 ILE A O 1
ATOM 1322 N N . GLU A 1 172 ? -18.543 3.220 -0.695 1.00 79.69 172 GLU A N 1
ATOM 1323 C CA . GLU A 1 172 ? -19.209 4.179 0.197 1.00 79.69 172 GLU A CA 1
ATOM 1324 C C . GLU A 1 172 ? -20.560 3.666 0.710 1.00 79.69 172 GLU A C 1
ATOM 1326 O O . GLU A 1 172 ? -20.911 3.929 1.866 1.00 79.69 172 GLU A O 1
ATOM 1331 N N . LEU A 1 173 ? -21.303 2.914 -0.105 1.00 80.00 173 LEU A N 1
ATOM 1332 C CA . LEU A 1 173 ? -22.550 2.280 0.316 1.00 80.00 173 LEU A CA 1
ATOM 1333 C C . LEU A 1 173 ? -22.290 1.175 1.349 1.00 80.00 173 LEU A C 1
ATOM 1335 O O . LEU A 1 173 ? -22.921 1.169 2.409 1.00 80.00 173 LEU A O 1
ATOM 1339 N N . GLU A 1 174 ? -21.317 0.299 1.094 1.00 81.69 174 GLU A N 1
ATOM 1340 C CA . GLU A 1 174 ? -20.892 -0.731 2.052 1.00 81.69 174 GLU A CA 1
ATOM 1341 C C . GLU A 1 174 ? -20.399 -0.112 3.368 1.00 81.69 174 GLU A C 1
ATOM 1343 O O . GLU A 1 174 ? -20.724 -0.595 4.456 1.00 81.69 174 GLU A O 1
ATOM 1348 N N . ARG A 1 175 ? -19.671 1.013 3.303 1.00 82.81 175 ARG A N 1
ATOM 1349 C CA . ARG A 1 175 ? -19.233 1.756 4.496 1.00 82.81 175 ARG A CA 1
ATOM 1350 C C . ARG A 1 175 ? -20.407 2.228 5.342 1.00 82.81 175 ARG A C 1
ATOM 1352 O O . ARG A 1 175 ? -20.313 2.153 6.565 1.00 82.81 175 ARG A O 1
ATOM 1359 N N . LYS A 1 176 ? -21.493 2.716 4.731 1.00 83.88 176 LYS A N 1
ATOM 1360 C CA . LYS A 1 176 ? -22.693 3.135 5.478 1.00 83.88 176 LYS A CA 1
ATOM 1361 C C . LYS A 1 176 ? -23.296 1.959 6.243 1.00 83.88 176 LYS A C 1
ATOM 1363 O O . LYS A 1 176 ? -23.511 2.080 7.444 1.00 83.88 176 LYS A O 1
ATOM 1368 N N . GLN A 1 177 ? -23.456 0.813 5.584 1.00 85.94 177 GLN A N 1
ATOM 1369 C CA . GLN A 1 177 ? -23.972 -0.408 6.216 1.00 85.94 177 GLN A CA 1
ATOM 1370 C C . GLN A 1 177 ? -23.064 -0.891 7.357 1.00 85.94 177 GLN A C 1
ATOM 1372 O O . GLN A 1 177 ? -23.537 -1.251 8.437 1.00 85.94 177 GLN A O 1
ATOM 1377 N N . LEU A 1 178 ? -21.742 -0.850 7.158 1.00 86.81 178 LEU A N 1
ATOM 1378 C CA . LEU A 1 178 ? -20.777 -1.186 8.203 1.00 86.81 178 LEU A CA 1
ATOM 1379 C C . LEU A 1 178 ? -20.908 -0.234 9.400 1.00 86.81 178 LEU A C 1
ATOM 1381 O O . LEU A 1 178 ? -20.897 -0.686 10.543 1.00 86.81 178 LEU A O 1
ATOM 1385 N N . HIS A 1 179 ? -21.055 1.067 9.151 1.00 87.19 179 HIS A N 1
ATOM 1386 C CA . HIS A 1 179 ? -21.203 2.076 10.197 1.00 87.19 179 HIS A CA 1
ATOM 1387 C C . HIS A 1 179 ? -22.498 1.886 11.000 1.00 87.19 179 HIS A C 1
ATOM 1389 O O . HIS A 1 179 ? -22.470 1.924 12.226 1.00 87.19 179 HIS A O 1
ATOM 1395 N N . GLU A 1 180 ? -23.612 1.573 10.335 1.00 89.62 180 GLU A N 1
ATOM 1396 C CA . GLU A 1 180 ? -24.866 1.199 11.001 1.00 89.62 180 GLU A CA 1
ATOM 1397 C C . GLU A 1 180 ? -24.686 -0.041 11.887 1.00 89.62 180 GLU A C 1
ATOM 1399 O O . GLU A 1 180 ? -25.134 -0.057 13.035 1.00 89.62 180 GLU A O 1
ATOM 1404 N N . SER A 1 181 ? -23.964 -1.057 11.401 1.00 91.00 181 SER A N 1
ATOM 1405 C CA . SER A 1 181 ? -23.674 -2.258 12.191 1.00 91.00 181 SER A CA 1
ATOM 1406 C C . SER A 1 181 ? -22.809 -1.966 13.426 1.00 91.00 181 SER A C 1
ATOM 1408 O O . SER A 1 181 ? -23.017 -2.570 14.480 1.00 91.00 181 SER A O 1
ATOM 1410 N N . TRP A 1 182 ? -21.864 -1.024 13.322 1.00 91.75 182 TRP A N 1
ATOM 1411 C CA . TRP A 1 182 ? -21.052 -0.563 14.449 1.00 91.75 182 TRP A CA 1
ATOM 1412 C C . TRP A 1 182 ? -21.896 0.179 15.479 1.00 91.75 182 TRP A C 1
ATOM 1414 O O . TRP A 1 182 ? -21.818 -0.151 16.663 1.00 91.75 182 TRP A O 1
ATOM 1424 N N . ASN A 1 183 ? -22.750 1.101 15.031 1.00 91.75 183 ASN A N 1
ATOM 1425 C CA . ASN A 1 183 ? -23.647 1.853 15.906 1.00 91.75 183 ASN A CA 1
ATOM 1426 C C . ASN A 1 183 ? -24.549 0.914 16.716 1.00 91.75 183 ASN A C 1
ATOM 1428 O O . ASN A 1 183 ? -24.597 1.019 17.938 1.00 91.75 183 ASN A O 1
ATOM 1432 N N . GLN A 1 184 ? -25.161 -0.084 16.073 1.00 95.06 184 GLN A N 1
ATOM 1433 C CA . GLN A 1 184 ? -26.002 -1.072 16.762 1.00 95.06 184 GLN A CA 1
ATOM 1434 C C . GLN A 1 184 ? -25.231 -1.890 17.814 1.00 95.06 184 GLN A C 1
ATOM 1436 O O . GLN A 1 184 ? -25.769 -2.214 18.875 1.00 95.06 184 GLN A O 1
ATOM 1441 N N . ARG A 1 185 ? -23.965 -2.245 17.544 1.00 93.75 185 ARG A N 1
ATOM 1442 C CA . ARG A 1 185 ? -23.116 -2.974 18.506 1.00 93.75 185 ARG A CA 1
ATOM 1443 C C . ARG A 1 185 ? -22.757 -2.112 19.713 1.00 93.75 185 ARG A C 1
ATOM 1445 O O . ARG A 1 185 ? -22.814 -2.609 20.835 1.00 93.75 185 ARG A O 1
ATOM 1452 N N . LEU A 1 186 ? -22.414 -0.845 19.484 1.00 94.06 186 LEU A N 1
ATOM 1453 C CA . LEU A 1 186 ? -22.099 0.109 20.547 1.00 94.06 186 LEU A CA 1
ATOM 1454 C C . LEU A 1 186 ? -23.331 0.413 21.408 1.00 94.06 186 LEU A C 1
ATOM 1456 O O . LEU A 1 186 ? -23.228 0.395 22.631 1.00 94.06 186 LEU A O 1
ATOM 1460 N N . GLU A 1 187 ? -24.500 0.601 20.790 1.00 95.75 187 GLU A N 1
ATOM 1461 C CA . GLU A 1 187 ? -25.771 0.784 21.501 1.00 95.75 187 GLU A CA 1
ATOM 1462 C C . GLU A 1 187 ? -26.124 -0.428 22.370 1.00 95.75 187 GLU A C 1
ATOM 1464 O O . GLU A 1 187 ? -26.505 -0.268 23.531 1.00 95.75 187 GLU A O 1
ATOM 1469 N N . ARG A 1 188 ? -25.959 -1.653 21.846 1.00 96.06 188 ARG A N 1
ATOM 1470 C CA . ARG A 1 188 ? -26.192 -2.875 22.631 1.00 96.06 188 ARG A CA 1
ATOM 1471 C C . ARG A 1 188 ? -25.237 -2.967 23.822 1.00 96.06 188 ARG A C 1
ATOM 1473 O O . ARG A 1 188 ? -25.696 -3.255 24.923 1.00 96.06 188 ARG A O 1
ATOM 1480 N N . ALA A 1 189 ? -23.947 -2.703 23.617 1.00 94.00 189 ALA A N 1
ATOM 1481 C CA . ALA A 1 189 ? -22.956 -2.745 24.690 1.00 94.00 189 ALA A CA 1
ATOM 1482 C C . ALA A 1 189 ? -23.237 -1.689 25.773 1.00 94.00 189 ALA A C 1
ATOM 1484 O O . ALA A 1 189 ? -23.188 -1.995 26.961 1.00 94.00 189 ALA A O 1
ATOM 1485 N N . ASP A 1 190 ? -23.607 -0.465 25.381 1.00 95.69 190 ASP A N 1
ATOM 1486 C CA . ASP A 1 190 ? -24.007 0.590 26.319 1.00 95.69 190 ASP A CA 1
ATOM 1487 C C . ASP A 1 190 ? -25.259 0.201 27.123 1.00 95.69 190 ASP A C 1
ATOM 1489 O O . ASP A 1 190 ? -25.305 0.373 28.346 1.00 95.69 190 ASP A O 1
ATOM 1493 N N . TYR A 1 191 ? -26.260 -0.382 26.458 1.00 96.88 191 TYR A N 1
ATOM 1494 C CA . TYR A 1 191 ? -27.453 -0.893 27.126 1.00 96.88 191 TYR A CA 1
ATOM 1495 C C . TYR A 1 191 ? -27.123 -2.006 28.131 1.00 96.88 191 TYR A C 1
ATOM 1497 O O . TYR A 1 191 ? -27.597 -1.962 29.269 1.00 96.88 191 TYR A O 1
ATOM 1505 N N . GLU A 1 192 ? -26.301 -2.983 27.744 1.00 95.31 192 GLU A N 1
ATOM 1506 C CA . GLU A 1 192 ? -25.887 -4.099 28.601 1.00 95.31 192 GLU A CA 1
ATOM 1507 C C . GLU A 1 192 ? -25.102 -3.616 29.827 1.00 95.31 192 GLU A C 1
ATOM 1509 O O . GLU A 1 192 ? -25.430 -4.015 30.948 1.00 95.31 192 GLU A O 1
ATOM 1514 N N . THR A 1 193 ? -24.156 -2.686 29.653 1.00 96.69 193 THR A N 1
ATOM 1515 C CA . THR A 1 193 ? -23.430 -2.051 30.765 1.00 96.69 193 THR A CA 1
ATOM 1516 C C . THR A 1 193 ? -24.388 -1.341 31.722 1.00 96.69 193 THR A C 1
ATOM 1518 O O . THR A 1 193 ? -24.315 -1.532 32.939 1.00 96.69 193 THR A O 1
ATOM 1521 N N . LYS A 1 194 ? -25.328 -0.541 31.198 1.00 96.75 194 LYS A N 1
ATOM 1522 C CA . LYS A 1 194 ? -26.329 0.168 32.015 1.00 96.75 194 LYS A CA 1
ATOM 1523 C C . LYS A 1 194 ? -27.248 -0.797 32.761 1.00 96.75 194 LYS A C 1
ATOM 1525 O O . LYS A 1 194 ? -27.599 -0.537 33.912 1.00 96.75 194 LYS A O 1
ATOM 1530 N N . LEU A 1 195 ? -27.642 -1.902 32.132 1.00 97.25 195 LEU A N 1
ATOM 1531 C CA . LEU A 1 195 ? -28.475 -2.926 32.755 1.00 97.25 195 LEU A CA 1
ATOM 1532 C C . LEU A 1 195 ? -27.723 -3.670 33.867 1.00 97.25 195 LEU A C 1
ATOM 1534 O O . LEU A 1 195 ? -28.280 -3.845 34.952 1.00 97.25 195 LEU A O 1
ATOM 1538 N N . ALA A 1 196 ? -26.475 -4.079 33.621 1.00 95.25 196 ALA A N 1
ATOM 1539 C CA . ALA A 1 196 ? -25.626 -4.736 34.614 1.00 95.25 196 ALA A CA 1
ATOM 1540 C C . ALA A 1 196 ? -25.404 -3.836 35.837 1.00 95.25 196 ALA A C 1
ATOM 1542 O O . ALA A 1 196 ? -25.606 -4.274 36.970 1.00 95.25 196 ALA A O 1
ATOM 1543 N N . ARG A 1 197 ? -25.135 -2.545 35.604 1.00 96.06 197 ARG A N 1
ATOM 1544 C CA . ARG A 1 197 ? -25.025 -1.536 36.661 1.00 96.06 197 ARG A CA 1
ATOM 1545 C C . ARG A 1 197 ? -26.293 -1.435 37.511 1.00 96.06 197 ARG A C 1
ATOM 1547 O O . ARG A 1 197 ? -26.210 -1.526 38.729 1.00 96.06 197 ARG A O 1
ATOM 1554 N N . ARG A 1 198 ? -27.472 -1.299 36.889 1.00 97.00 198 ARG A N 1
ATOM 1555 C CA . ARG A 1 198 ? -28.751 -1.218 37.627 1.00 97.00 198 ARG A CA 1
ATOM 1556 C C . ARG A 1 198 ? -29.016 -2.467 38.466 1.00 97.00 198 ARG A C 1
ATOM 1558 O O . ARG A 1 198 ? -29.556 -2.356 39.558 1.00 97.00 198 ARG A O 1
ATOM 1565 N N . ARG A 1 199 ? -28.658 -3.654 37.959 1.00 93.94 199 ARG A N 1
ATOM 1566 C CA . ARG A 1 199 ? -28.793 -4.916 38.706 1.00 93.94 199 ARG A CA 1
ATOM 1567 C C . ARG A 1 199 ? -27.885 -4.936 39.930 1.00 93.94 199 ARG A C 1
ATOM 1569 O O . ARG A 1 199 ? -28.344 -5.331 40.995 1.00 93.94 199 ARG A O 1
ATOM 1576 N N . TYR A 1 200 ? -26.636 -4.498 39.777 1.00 93.44 200 TYR A N 1
ATOM 1577 C CA . TYR A 1 200 ? -25.689 -4.375 40.883 1.00 93.44 200 TYR A CA 1
ATOM 1578 C C . TYR A 1 200 ? -26.168 -3.364 41.937 1.00 93.44 200 TYR A C 1
ATOM 1580 O O . TYR A 1 200 ? -26.228 -3.700 43.113 1.00 93.44 200 TYR A O 1
ATOM 1588 N N . GLU A 1 201 ? -26.595 -2.169 41.520 1.00 93.44 201 GLU A N 1
ATOM 1589 C CA . GLU A 1 201 ? -27.088 -1.114 42.424 1.00 93.44 201 GLU A CA 1
ATOM 1590 C C . GLU A 1 201 ? -28.376 -1.504 43.175 1.00 93.44 201 GLU A C 1
ATOM 1592 O O . GLU A 1 201 ? -28.641 -0.974 44.251 1.00 93.44 201 GLU A O 1
ATOM 1597 N N . ALA A 1 202 ? -29.178 -2.422 42.627 1.00 94.50 202 ALA A N 1
ATOM 1598 C CA . ALA A 1 202 ? -30.427 -2.884 43.235 1.00 94.50 202 ALA A CA 1
ATOM 1599 C C . ALA A 1 202 ? -30.259 -4.065 44.212 1.00 94.50 202 ALA A C 1
ATOM 1601 O O . ALA A 1 202 ? -31.242 -4.465 44.839 1.00 94.50 202 ALA A O 1
ATOM 1602 N N . VAL A 1 203 ? -29.067 -4.668 44.317 1.00 94.62 203 VAL A N 1
ATOM 1603 C CA . VAL A 1 203 ? -28.852 -5.831 45.190 1.00 94.62 203 VAL A CA 1
ATOM 1604 C C . VAL A 1 203 ? -28.724 -5.404 46.653 1.00 94.62 203 VAL A C 1
ATOM 1606 O O . VAL A 1 203 ? -28.086 -4.403 46.969 1.00 94.62 203 VAL A O 1
ATOM 1609 N N . ASP A 1 204 ? -29.290 -6.196 47.562 1.00 91.31 204 ASP A N 1
ATOM 1610 C CA . ASP A 1 204 ? -29.059 -6.024 48.997 1.00 91.31 204 ASP A CA 1
ATOM 1611 C C . ASP A 1 204 ? -27.582 -6.343 49.339 1.00 91.31 204 ASP A C 1
ATOM 1613 O O . ASP A 1 204 ? -27.115 -7.440 48.993 1.00 91.31 204 ASP A O 1
ATOM 1617 N N . PRO A 1 205 ? -26.840 -5.436 50.010 1.00 85.88 205 PRO A N 1
ATOM 1618 C CA . PRO A 1 205 ? -25.447 -5.651 50.411 1.00 85.88 205 PRO A CA 1
ATOM 1619 C C . PRO A 1 205 ? -25.200 -6.920 51.241 1.00 85.88 205 PRO A C 1
ATOM 1621 O O . PRO A 1 205 ? -24.104 -7.490 51.169 1.00 85.88 205 PRO A O 1
ATOM 1624 N N . ASP A 1 206 ? -26.201 -7.397 51.987 1.00 90.25 206 ASP A N 1
ATOM 1625 C CA . ASP A 1 206 ? -26.084 -8.610 52.801 1.00 90.25 206 ASP A CA 1
ATOM 1626 C C . ASP A 1 206 ? -25.980 -9.878 51.930 1.00 90.25 206 ASP A C 1
ATOM 1628 O O . ASP A 1 206 ? -25.367 -10.878 52.325 1.00 90.25 206 ASP A O 1
ATOM 1632 N N . ASN A 1 207 ? -26.444 -9.822 50.674 1.00 91.31 207 ASN A N 1
ATOM 1633 C CA . ASN A 1 207 ? -26.309 -10.892 49.679 1.00 91.31 207 ASN A CA 1
ATOM 1634 C C . ASN A 1 207 ? -24.929 -10.882 48.999 1.00 91.31 207 ASN A C 1
ATOM 1636 O O . ASN A 1 207 ? -24.783 -10.835 47.773 1.00 91.31 207 ASN A O 1
ATOM 1640 N N . ARG A 1 208 ? -23.882 -10.998 49.819 1.00 91.00 208 ARG A N 1
ATOM 1641 C CA . ARG A 1 208 ? -22.463 -10.817 49.465 1.00 91.00 208 ARG A CA 1
ATOM 1642 C C . ARG A 1 208 ? -21.935 -11.669 48.301 1.00 91.00 208 ARG A C 1
ATOM 1644 O O . ARG A 1 208 ? -20.917 -11.323 47.698 1.00 91.00 208 ARG A O 1
ATOM 1651 N N . LEU A 1 209 ? -22.544 -12.825 48.031 1.00 93.06 209 LEU A N 1
ATOM 1652 C CA . LEU A 1 209 ? -22.170 -13.693 46.904 1.00 93.06 209 LEU A CA 1
ATOM 1653 C C . LEU A 1 209 ? -22.795 -13.206 45.585 1.00 93.06 209 LEU A C 1
ATOM 1655 O O . LEU A 1 209 ? -22.143 -13.230 44.541 1.00 93.06 209 LEU A O 1
ATOM 1659 N N . VAL A 1 210 ? -24.039 -12.725 45.646 1.00 93.00 210 VAL A N 1
ATOM 1660 C CA . VAL A 1 210 ? -24.773 -12.194 44.490 1.00 93.00 210 VAL A CA 1
ATOM 1661 C C . VAL A 1 210 ? -24.189 -10.847 44.082 1.00 93.00 210 VAL A C 1
ATOM 1663 O O . VAL A 1 210 ? -23.895 -10.656 42.906 1.00 93.00 210 VAL A O 1
ATOM 1666 N N . ALA A 1 211 ? -23.900 -9.975 45.054 1.00 91.88 211 ALA A N 1
ATOM 1667 C CA . ALA A 1 211 ? -23.237 -8.694 44.817 1.00 91.88 211 ALA A CA 1
ATOM 1668 C C . ALA A 1 211 ? -21.897 -8.860 44.080 1.00 91.88 211 ALA A C 1
ATOM 1670 O O . ALA A 1 211 ? -21.687 -8.226 43.053 1.00 91.88 211 ALA A O 1
ATOM 1671 N N . ARG A 1 212 ? -21.041 -9.795 44.522 1.00 92.31 212 ARG A N 1
ATOM 1672 C CA . ARG A 1 212 ? -19.762 -10.100 43.847 1.00 92.31 212 ARG A CA 1
ATOM 1673 C C . ARG A 1 212 ? -19.924 -10.640 42.428 1.00 92.31 212 ARG A C 1
ATOM 1675 O O . ARG A 1 212 ? -19.066 -10.413 41.582 1.00 92.31 212 ARG A O 1
ATOM 1682 N N . THR A 1 213 ? -20.988 -11.395 42.166 1.00 94.25 213 THR A N 1
ATOM 1683 C CA . THR A 1 213 ? -21.247 -11.917 40.816 1.00 94.25 213 THR A CA 1
ATOM 1684 C C . THR A 1 213 ? -21.705 -10.792 39.892 1.00 94.25 213 THR A C 1
ATOM 1686 O O . THR A 1 213 ? -21.164 -10.652 38.804 1.00 94.25 213 THR A O 1
ATOM 1689 N N . LEU A 1 214 ? -22.629 -9.946 40.359 1.00 94.62 214 LEU A N 1
ATOM 1690 C CA . LEU A 1 214 ? -23.131 -8.789 39.615 1.00 94.62 214 LEU A CA 1
ATOM 1691 C C . LEU A 1 214 ? -22.054 -7.725 39.368 1.00 94.62 214 LEU A C 1
ATOM 1693 O O . LEU A 1 214 ? -22.034 -7.133 38.295 1.00 94.62 214 LEU A O 1
ATOM 1697 N N . GLU A 1 215 ? -21.149 -7.514 40.326 1.00 94.31 215 GLU A N 1
ATOM 1698 C CA . GLU A 1 215 ? -19.964 -6.663 40.161 1.00 94.31 215 GLU A CA 1
ATOM 1699 C C . GLU A 1 215 ? -19.075 -7.190 39.029 1.00 94.31 215 GLU A C 1
ATOM 1701 O O . GLU A 1 215 ? -18.783 -6.463 38.085 1.00 94.31 215 GLU A O 1
ATOM 1706 N N . ARG A 1 216 ? -18.740 -8.488 39.049 1.00 95.00 216 ARG A N 1
ATOM 1707 C CA . ARG A 1 216 ? -17.949 -9.117 37.982 1.00 95.00 216 ARG A CA 1
ATOM 1708 C C . ARG A 1 216 ? -18.639 -9.043 36.618 1.00 95.00 216 ARG A C 1
ATOM 1710 O O . ARG A 1 216 ? -17.969 -8.851 35.607 1.00 95.00 216 ARG A O 1
ATOM 1717 N N . ASP A 1 217 ? -19.954 -9.226 36.577 1.00 94.06 217 ASP A N 1
ATOM 1718 C CA . ASP A 1 217 ? -20.729 -9.139 35.339 1.00 94.06 217 ASP A CA 1
ATOM 1719 C C . ASP A 1 217 ? -20.758 -7.694 34.805 1.00 94.06 217 ASP A C 1
ATOM 1721 O O . ASP A 1 217 ? -20.679 -7.482 33.593 1.00 94.06 217 ASP A O 1
ATOM 1725 N N . TRP A 1 218 ? -20.812 -6.693 35.692 1.00 97.12 218 TRP A N 1
ATOM 1726 C CA . TRP A 1 218 ? -20.704 -5.283 35.318 1.00 97.12 218 TRP A CA 1
ATOM 1727 C C . TRP A 1 218 ? -19.300 -4.923 34.816 1.00 97.12 218 TRP A C 1
ATOM 1729 O O . TRP A 1 218 ? -19.187 -4.310 33.753 1.00 97.12 218 TRP A O 1
ATOM 1739 N N . ASP A 1 219 ? -18.244 -5.374 35.496 1.00 95.62 219 ASP A N 1
ATOM 1740 C CA . ASP A 1 219 ? -16.856 -5.212 35.047 1.00 95.62 219 ASP A CA 1
ATOM 1741 C C . ASP A 1 219 ? -16.630 -5.852 33.668 1.00 95.62 219 ASP A C 1
ATOM 1743 O O . ASP A 1 219 ? -15.981 -5.269 32.797 1.00 95.62 219 ASP A O 1
ATOM 1747 N N . ALA A 1 220 ? -17.203 -7.037 33.431 1.00 95.25 220 ALA A N 1
ATOM 1748 C CA . ALA A 1 220 ? -17.125 -7.713 32.139 1.00 95.25 220 ALA A CA 1
ATOM 1749 C C . ALA A 1 220 ? -17.861 -6.940 31.029 1.00 95.25 220 ALA A C 1
ATOM 1751 O O . ALA A 1 220 ? -17.351 -6.838 29.907 1.00 95.25 220 ALA A O 1
ATOM 1752 N N . ALA A 1 221 ? -19.031 -6.367 31.330 1.00 93.69 221 ALA A N 1
ATOM 1753 C CA . ALA A 1 221 ? -19.770 -5.522 30.392 1.00 93.69 221 ALA A CA 1
ATOM 1754 C C . ALA A 1 221 ? -18.996 -4.231 30.061 1.00 93.69 221 ALA A C 1
ATOM 1756 O O . ALA A 1 221 ? -18.841 -3.898 28.885 1.00 93.69 221 ALA A O 1
ATOM 1757 N N . LEU A 1 222 ? -18.411 -3.570 31.069 1.00 94.94 222 LEU A N 1
ATOM 1758 C CA . LEU A 1 222 ? -17.542 -2.399 30.893 1.00 94.94 222 LEU A CA 1
ATOM 1759 C C . LEU A 1 222 ? -16.325 -2.718 30.018 1.00 94.94 222 LEU A C 1
ATOM 1761 O O . LEU A 1 222 ? -16.038 -1.989 29.069 1.00 94.94 222 LEU A O 1
ATOM 1765 N N . ALA A 1 223 ? -15.640 -3.832 30.285 1.00 92.62 223 ALA A N 1
ATOM 1766 C CA . ALA A 1 223 ? -14.500 -4.267 29.482 1.00 92.62 223 ALA A CA 1
ATOM 1767 C C . ALA A 1 223 ? -14.895 -4.543 28.020 1.00 92.62 223 ALA A C 1
ATOM 1769 O O . ALA A 1 223 ? -14.156 -4.190 27.101 1.00 92.62 223 ALA A O 1
ATOM 1770 N N . THR A 1 224 ? -16.073 -5.133 27.796 1.00 92.06 224 THR A N 1
ATOM 1771 C CA . THR A 1 224 ? -16.601 -5.403 26.449 1.00 92.06 224 THR A CA 1
ATOM 1772 C C . THR A 1 224 ? -16.934 -4.110 25.705 1.00 92.06 224 THR A C 1
ATOM 1774 O O . THR A 1 224 ? -16.568 -3.963 24.538 1.00 92.06 224 THR A O 1
ATOM 1777 N N . GLN A 1 225 ? -17.575 -3.148 26.375 1.00 94.38 225 GLN A N 1
ATOM 1778 C CA . GLN A 1 225 ? -17.876 -1.831 25.811 1.00 94.38 225 GLN A CA 1
ATOM 1779 C C . GLN A 1 225 ? -16.597 -1.077 25.424 1.00 94.38 225 GLN A C 1
ATOM 1781 O O . GLN A 1 225 ? -16.512 -0.546 24.318 1.00 94.38 225 GLN A O 1
ATOM 1786 N N . GLN A 1 226 ? -15.591 -1.078 26.304 1.00 89.38 226 GLN A N 1
ATOM 1787 C CA . GLN A 1 226 ? -14.293 -0.450 26.050 1.00 89.38 226 GLN A CA 1
ATOM 1788 C C . GLN A 1 226 ? -13.590 -1.091 24.843 1.00 89.38 226 GLN A C 1
ATOM 1790 O O . GLN A 1 226 ? -13.141 -0.389 23.941 1.00 89.38 226 GLN A O 1
ATOM 1795 N N . ALA A 1 227 ? -13.549 -2.426 24.785 1.00 86.94 227 ALA A N 1
ATOM 1796 C CA . ALA A 1 227 ? -12.927 -3.148 23.678 1.00 86.94 227 ALA A CA 1
ATOM 1797 C C . ALA A 1 227 ? -13.610 -2.857 22.331 1.00 86.94 227 ALA A C 1
ATOM 1799 O O . ALA A 1 227 ? -12.925 -2.653 21.329 1.00 86.94 227 ALA A O 1
ATOM 1800 N N . LEU A 1 228 ? -14.948 -2.797 22.310 1.00 91.56 228 LEU A N 1
ATOM 1801 C CA . LEU A 1 228 ? -15.718 -2.448 21.114 1.00 91.56 228 LEU A CA 1
ATOM 1802 C C . LEU A 1 228 ? -15.481 -1.001 20.664 1.00 91.56 228 LEU A C 1
ATOM 1804 O O . LEU A 1 228 ? -15.398 -0.761 19.460 1.00 91.56 228 LEU A O 1
ATOM 1808 N N . ALA A 1 229 ? -15.350 -0.057 21.599 1.00 87.44 229 ALA A N 1
ATOM 1809 C CA . ALA A 1 229 ? -15.013 1.330 21.284 1.00 87.44 229 ALA A CA 1
ATOM 1810 C C . ALA A 1 229 ? -13.608 1.436 20.666 1.00 87.44 229 ALA A C 1
ATOM 1812 O O . ALA A 1 229 ? -13.449 2.013 19.592 1.00 87.44 229 ALA A O 1
ATOM 1813 N N . ASP A 1 230 ? -12.613 0.776 21.266 1.00 83.50 230 ASP A N 1
ATOM 1814 C CA . ASP A 1 230 ? -11.246 0.750 20.739 1.00 83.50 230 ASP A CA 1
ATOM 1815 C C . ASP A 1 230 ? -11.173 0.098 19.343 1.00 83.50 230 ASP A C 1
ATOM 1817 O O . ASP A 1 230 ? -10.402 0.526 18.479 1.00 83.50 230 ASP A O 1
ATOM 1821 N N . ASP A 1 231 ? -11.949 -0.967 19.107 1.00 85.19 231 ASP A N 1
ATOM 1822 C CA . ASP A 1 231 ? -12.067 -1.607 17.792 1.00 85.19 231 ASP A CA 1
ATOM 1823 C C . ASP A 1 231 ? -12.712 -0.682 16.756 1.00 85.19 231 ASP A C 1
ATOM 1825 O O . ASP A 1 231 ? -12.248 -0.627 15.613 1.00 85.19 231 ASP A O 1
ATOM 1829 N N . HIS A 1 232 ? -13.745 0.062 17.149 1.00 89.50 232 HIS A N 1
ATOM 1830 C CA . HIS A 1 232 ? -14.402 1.038 16.291 1.00 89.50 232 HIS A CA 1
ATOM 1831 C C . HIS A 1 232 ? -13.453 2.184 15.908 1.00 89.50 232 HIS A C 1
ATOM 1833 O O . HIS A 1 232 ? -13.339 2.508 14.725 1.00 89.50 232 HIS A O 1
ATOM 1839 N N . ASP A 1 233 ? -12.687 2.725 16.856 1.00 84.75 233 ASP A N 1
ATOM 1840 C CA . ASP A 1 233 ? -11.708 3.789 16.594 1.00 84.75 233 ASP A CA 1
ATOM 1841 C C . ASP A 1 233 ? -10.563 3.308 15.686 1.00 84.75 233 ASP A C 1
ATOM 1843 O O . ASP A 1 233 ? -10.125 4.004 14.760 1.00 84.75 233 ASP A O 1
ATOM 1847 N N . ARG A 1 234 ? -10.107 2.063 15.877 1.00 81.62 234 ARG A N 1
ATOM 1848 C CA . ARG A 1 234 ? -9.174 1.403 14.948 1.00 81.62 234 ARG A CA 1
ATOM 1849 C C . ARG A 1 234 ? -9.773 1.204 13.558 1.00 81.62 234 ARG A C 1
ATOM 1851 O O . ARG A 1 234 ? -9.047 1.297 12.569 1.00 81.62 234 ARG A O 1
ATOM 1858 N N . ALA A 1 235 ? -11.061 0.890 13.463 1.00 81.56 235 ALA A N 1
ATOM 1859 C CA . ALA A 1 235 ? -11.732 0.733 12.180 1.00 81.56 235 ALA A CA 1
ATOM 1860 C C . ALA A 1 235 ? -11.858 2.084 11.465 1.00 81.56 235 ALA A C 1
ATOM 1862 O O . ALA A 1 235 ? -11.527 2.163 10.286 1.00 81.56 235 ALA A O 1
ATOM 1863 N N . LEU A 1 236 ? -12.255 3.143 12.180 1.00 82.44 236 LEU A N 1
ATOM 1864 C CA . LEU A 1 236 ? -12.355 4.510 11.666 1.00 82.44 236 LEU A CA 1
ATOM 1865 C C . LEU A 1 236 ? -11.011 5.049 11.174 1.00 82.44 236 LEU A C 1
ATOM 1867 O O . LEU A 1 236 ? -10.924 5.535 10.053 1.00 82.44 236 LEU A O 1
ATOM 1871 N N . SER A 1 237 ? -9.947 4.905 11.966 1.00 77.19 237 SER A N 1
ATOM 1872 C CA . SER A 1 237 ? -8.601 5.373 11.589 1.00 77.19 237 SER A CA 1
ATOM 1873 C C . SER A 1 237 ? -8.017 4.674 10.357 1.00 77.19 237 SER A C 1
ATOM 1875 O O . SER A 1 237 ? -7.125 5.215 9.707 1.00 77.19 237 SER A O 1
ATOM 1877 N N . ARG A 1 238 ? -8.509 3.477 10.019 1.00 76.81 238 ARG A N 1
ATOM 1878 C CA . ARG A 1 238 ? -8.114 2.731 8.815 1.00 76.81 238 ARG A CA 1
ATOM 1879 C C . ARG A 1 238 ? -9.004 3.013 7.608 1.00 76.81 238 ARG A C 1
ATOM 1881 O O . ARG A 1 238 ? -8.708 2.499 6.529 1.00 76.81 238 ARG A O 1
ATOM 1888 N N . GLN A 1 239 ? -10.092 3.770 7.764 1.00 74.00 239 GLN A N 1
ATOM 1889 C CA . GLN A 1 239 ? -10.945 4.108 6.631 1.00 74.00 239 GLN A CA 1
ATOM 1890 C C . GLN A 1 239 ? -10.215 5.080 5.697 1.00 74.00 239 GLN A C 1
ATOM 1892 O O . GLN A 1 239 ? -9.714 6.104 6.157 1.00 74.00 239 GLN A O 1
ATOM 1897 N N . PRO A 1 240 ? -10.171 4.794 4.383 1.00 71.00 240 PRO A N 1
ATOM 1898 C CA . PRO A 1 240 ? -9.665 5.749 3.409 1.00 71.00 240 PRO A CA 1
ATOM 1899 C C . PRO A 1 240 ? -10.541 7.003 3.390 1.00 71.00 240 PRO A C 1
ATOM 1901 O O . PRO A 1 240 ? -11.771 6.895 3.498 1.00 71.00 240 PRO A O 1
ATOM 1904 N N . GLU A 1 241 ? -9.927 8.166 3.175 1.00 73.81 241 GLU A N 1
ATOM 1905 C CA . GLU A 1 241 ? -10.653 9.418 2.949 1.00 73.81 241 GLU A CA 1
ATOM 1906 C C . GLU A 1 241 ? -11.664 9.273 1.803 1.00 73.81 241 GLU A C 1
ATOM 1908 O O . GLU A 1 241 ? -11.496 8.471 0.876 1.00 73.81 241 GLU A O 1
ATOM 1913 N N . ARG A 1 242 ? -12.778 9.998 1.919 1.00 76.38 242 ARG A N 1
ATOM 1914 C CA . ARG A 1 242 ? -13.816 10.021 0.886 1.00 76.38 242 ARG A CA 1
ATOM 1915 C C . ARG A 1 242 ? -13.420 11.035 -0.169 1.00 76.38 242 ARG A C 1
ATOM 1917 O O . ARG A 1 242 ? -13.110 12.167 0.180 1.00 76.38 242 ARG A O 1
ATOM 1924 N N . LEU A 1 243 ? -13.506 10.633 -1.432 1.00 79.00 243 LEU A N 1
ATOM 1925 C CA . LEU A 1 243 ? -13.317 11.548 -2.548 1.00 79.00 243 LEU A CA 1
ATOM 1926 C C . LEU A 1 243 ? -14.575 12.397 -2.712 1.00 79.00 243 LEU A C 1
ATOM 1928 O O . LEU A 1 243 ? -15.660 11.868 -2.969 1.00 79.00 243 LEU A O 1
ATOM 1932 N N . THR A 1 244 ? -14.418 13.705 -2.578 1.00 84.44 244 THR A N 1
ATOM 1933 C CA . THR A 1 244 ? -15.436 14.694 -2.930 1.00 84.44 244 THR A CA 1
ATOM 1934 C C . THR A 1 244 ? -15.732 14.653 -4.428 1.00 84.44 244 THR A C 1
ATOM 1936 O O . THR A 1 244 ? -14.910 14.212 -5.229 1.00 84.44 244 THR A O 1
ATOM 1939 N N . GLU A 1 245 ? -16.898 15.155 -4.841 1.00 82.44 245 GLU A N 1
ATOM 1940 C CA . GLU A 1 245 ? -17.233 15.200 -6.272 1.00 82.44 245 GLU A CA 1
ATOM 1941 C C . GLU A 1 245 ? -16.245 16.068 -7.069 1.00 82.44 245 GLU A C 1
ATOM 1943 O O . GLU A 1 245 ? -15.898 15.736 -8.197 1.00 82.44 245 GLU A O 1
ATOM 1948 N N . GLN A 1 246 ? -15.718 17.130 -6.451 1.00 84.50 246 GLN A N 1
ATOM 1949 C CA . GLN A 1 246 ? -14.679 17.968 -7.054 1.00 84.50 246 GLN A CA 1
ATOM 1950 C C . GLN A 1 246 ? -13.374 17.194 -7.281 1.00 84.50 246 GLN A C 1
ATOM 1952 O O . GLN A 1 246 ? -12.767 17.323 -8.339 1.00 84.50 246 GLN A O 1
ATOM 1957 N N . GLU A 1 247 ? -12.954 16.361 -6.324 1.00 84.00 247 GLU A N 1
ATOM 1958 C CA . GLU A 1 247 ? -11.766 15.511 -6.479 1.00 84.00 247 GLU A CA 1
ATOM 1959 C C . GLU A 1 247 ? -11.978 14.423 -7.533 1.00 84.00 247 GLU A C 1
ATOM 1961 O O . GLU A 1 247 ? -11.067 14.141 -8.307 1.00 84.00 247 GLU A O 1
ATOM 1966 N N . ARG A 1 248 ? -13.179 13.838 -7.608 1.00 82.69 248 ARG A N 1
ATOM 1967 C CA . ARG A 1 248 ? -13.525 12.856 -8.649 1.00 82.69 248 ARG A CA 1
ATOM 1968 C C . ARG A 1 248 ? -13.440 13.476 -10.039 1.00 82.69 248 ARG A C 1
ATOM 1970 O O . ARG A 1 248 ? -12.861 12.871 -10.936 1.00 82.69 248 ARG A O 1
ATOM 1977 N N . GLU A 1 249 ? -13.957 14.689 -10.200 1.00 83.31 249 GLU A N 1
ATOM 1978 C CA . GLU A 1 249 ? -13.885 15.411 -11.468 1.00 83.31 249 GLU A CA 1
ATOM 1979 C C . GLU A 1 249 ? -12.449 15.813 -11.826 1.00 83.31 249 GLU A C 1
ATOM 1981 O O . GLU A 1 249 ? -12.018 15.620 -12.960 1.00 83.31 249 GLU A O 1
ATOM 1986 N N . ALA A 1 250 ? -11.661 16.270 -10.849 1.00 84.81 250 ALA A N 1
ATOM 1987 C CA . ALA A 1 250 ? -10.240 16.540 -11.057 1.00 84.81 250 ALA A CA 1
ATOM 1988 C C . ALA A 1 250 ? -9.473 15.278 -11.496 1.00 84.81 250 ALA A C 1
ATOM 1990 O O . ALA A 1 250 ? -8.623 15.351 -12.381 1.00 84.81 250 ALA A O 1
ATOM 1991 N N . ILE A 1 251 ? -9.792 14.108 -10.929 1.00 84.06 251 ILE A N 1
ATOM 1992 C CA . ILE A 1 251 ? -9.208 12.824 -11.345 1.00 84.06 251 ILE A CA 1
ATOM 1993 C C . ILE A 1 251 ? -9.572 12.497 -12.801 1.00 84.06 251 ILE A C 1
ATOM 1995 O O . ILE A 1 251 ? -8.695 12.050 -13.543 1.00 84.06 251 ILE A O 1
ATOM 1999 N N . ARG A 1 252 ? -10.821 12.733 -13.232 1.00 82.38 252 ARG A N 1
ATOM 2000 C CA . ARG A 1 252 ? -11.235 12.524 -14.634 1.00 82.38 252 ARG A CA 1
ATOM 2001 C C . ARG A 1 252 ? -10.481 13.437 -15.594 1.00 82.38 252 ARG A C 1
ATOM 2003 O O . ARG A 1 252 ? -9.970 12.958 -16.597 1.00 82.38 252 ARG A O 1
ATOM 2010 N N . GLN A 1 253 ? -10.352 14.717 -15.264 1.00 83.88 253 GLN A N 1
ATOM 2011 C CA . GLN A 1 253 ? -9.602 15.664 -16.095 1.00 83.88 253 GLN A CA 1
ATOM 2012 C C . GLN A 1 253 ? -8.130 15.256 -16.207 1.00 83.88 253 GLN A C 1
ATOM 2014 O O . GLN A 1 253 ? -7.579 15.179 -17.301 1.00 83.88 253 GLN A O 1
ATOM 2019 N N . LEU A 1 254 ? -7.508 14.884 -15.084 1.00 81.31 254 LEU A N 1
ATOM 2020 C CA . LEU A 1 254 ? -6.133 14.391 -15.091 1.00 81.31 254 LEU A CA 1
ATOM 2021 C C . LEU A 1 254 ? -5.979 13.125 -15.940 1.00 81.31 254 LEU A C 1
ATOM 2023 O O . LEU A 1 254 ? -4.965 12.991 -16.621 1.00 81.31 254 LEU A O 1
ATOM 2027 N N . ALA A 1 255 ? -6.964 12.219 -15.923 1.00 82.12 255 ALA A N 1
ATOM 2028 C CA . ALA A 1 255 ? -6.973 10.996 -16.727 1.00 82.12 255 ALA A CA 1
ATOM 2029 C C . ALA A 1 255 ? -6.867 11.264 -18.233 1.00 82.12 255 ALA A C 1
ATOM 2031 O O . ALA A 1 255 ? -6.162 10.538 -18.937 1.00 82.12 255 ALA A O 1
ATOM 2032 N N . GLU A 1 256 ? -7.551 12.300 -18.721 1.00 83.00 256 GLU A N 1
ATOM 2033 C CA . GLU A 1 256 ? -7.499 12.712 -20.128 1.00 83.00 256 GLU A CA 1
ATOM 2034 C C . GLU A 1 256 ? -6.092 13.178 -20.521 1.00 83.00 256 GLU A C 1
ATOM 2036 O O . GLU A 1 256 ? -5.601 12.846 -21.604 1.00 83.00 256 GLU A O 1
ATOM 2041 N N . ASP A 1 257 ? -5.406 13.864 -19.606 1.00 84.19 257 ASP A N 1
ATOM 2042 C CA . ASP A 1 257 ? -4.080 14.430 -19.840 1.00 84.19 257 ASP A CA 1
ATOM 2043 C C . ASP A 1 257 ? -2.938 13.411 -19.678 1.00 84.19 257 ASP A C 1
ATOM 2045 O O . ASP A 1 257 ? -1.859 13.603 -20.254 1.00 84.19 257 ASP A O 1
ATOM 2049 N N . VAL A 1 258 ? -3.140 12.307 -18.941 1.00 83.25 258 VAL A N 1
ATOM 2050 C CA . VAL A 1 258 ? -2.083 11.322 -18.621 1.00 83.25 258 VAL A CA 1
ATOM 2051 C C . VAL A 1 258 ? -1.283 10.859 -19.847 1.00 83.25 258 VAL A C 1
ATOM 2053 O O . VAL A 1 258 ? -0.052 10.850 -19.756 1.00 83.25 258 VAL A O 1
ATOM 2056 N N . PRO A 1 259 ? -1.883 10.474 -20.993 1.00 83.25 259 PRO A N 1
ATOM 2057 C CA . PRO A 1 259 ? -1.107 10.022 -22.148 1.00 83.25 259 PRO A CA 1
ATOM 2058 C C . PRO A 1 259 ? -0.180 11.103 -22.712 1.00 83.25 259 PRO A C 1
ATOM 2060 O O . PRO A 1 259 ? 0.918 10.791 -23.181 1.00 83.25 259 PRO A O 1
ATOM 2063 N N . SER A 1 260 ? -0.599 12.369 -22.657 1.00 85.62 260 SER A N 1
ATOM 2064 C CA . SER A 1 260 ? 0.219 13.497 -23.107 1.00 85.62 260 SER A CA 1
ATOM 2065 C C . SER A 1 260 ? 1.375 13.758 -22.138 1.00 85.62 260 SER A C 1
ATOM 2067 O O . SER A 1 260 ? 2.528 13.838 -22.564 1.00 85.62 260 SER A O 1
ATOM 2069 N N . LEU A 1 261 ? 1.091 13.757 -20.831 1.00 87.00 261 LEU A N 1
ATOM 2070 C CA . LEU A 1 261 ? 2.081 13.923 -19.770 1.00 87.00 261 LEU A CA 1
ATOM 2071 C C . LEU A 1 261 ? 3.104 12.786 -19.792 1.00 87.00 261 LEU A C 1
ATOM 2073 O O . LEU A 1 261 ? 4.301 13.032 -19.757 1.00 87.00 261 LEU A O 1
ATOM 2077 N N . TRP A 1 262 ? 2.669 11.536 -19.954 1.00 88.50 262 TRP A N 1
ATOM 2078 C CA . TRP A 1 262 ? 3.568 10.380 -20.010 1.00 88.50 262 TRP A CA 1
ATOM 2079 C C . TRP A 1 262 ? 4.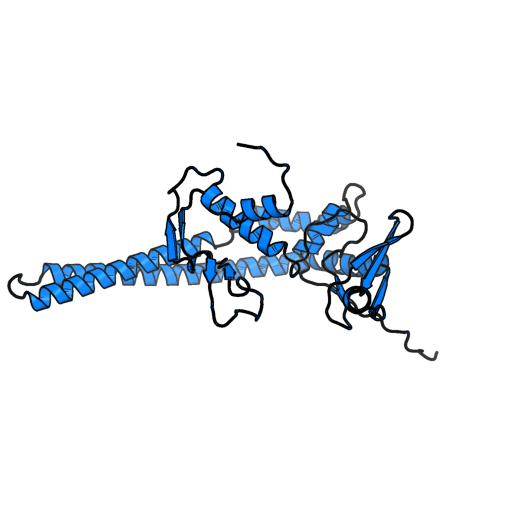649 10.515 -21.090 1.00 88.50 262 TRP A C 1
ATOM 2081 O O . TRP A 1 262 ? 5.788 10.075 -20.894 1.00 88.50 262 TRP A O 1
ATOM 2091 N N . ASN A 1 263 ? 4.307 11.134 -22.222 1.00 86.69 263 ASN A N 1
ATOM 2092 C CA . ASN A 1 263 ? 5.203 11.333 -23.359 1.00 86.69 263 ASN A CA 1
ATOM 2093 C C . ASN A 1 263 ? 5.921 12.692 -23.351 1.00 86.69 263 ASN A C 1
ATOM 2095 O O . ASN A 1 263 ? 6.777 12.916 -24.205 1.00 86.69 263 ASN A O 1
ATOM 2099 N N . ALA A 1 264 ? 5.620 13.580 -22.400 1.00 89.44 264 ALA A N 1
ATOM 2100 C CA . ALA A 1 264 ? 6.251 14.888 -22.308 1.00 89.44 264 ALA A CA 1
ATOM 2101 C C . ALA A 1 264 ? 7.750 14.776 -21.977 1.00 89.44 264 ALA A C 1
ATOM 2103 O O . ALA A 1 264 ? 8.182 13.916 -21.201 1.00 89.44 264 ALA A O 1
ATOM 2104 N N . GLU A 1 265 ? 8.552 15.687 -22.536 1.00 85.00 265 GLU A N 1
ATOM 2105 C CA . GLU A 1 265 ? 9.996 15.769 -22.265 1.00 85.00 265 GLU A CA 1
ATOM 2106 C C . GLU A 1 265 ? 10.298 16.131 -20.805 1.00 85.00 265 GLU A C 1
ATOM 2108 O O . GLU A 1 265 ? 11.326 15.730 -20.261 1.00 85.00 265 GLU A O 1
ATOM 2113 N N . SER A 1 266 ? 9.381 16.848 -20.150 1.00 88.00 266 SER A N 1
ATOM 2114 C CA . SER A 1 266 ? 9.464 17.196 -18.730 1.00 88.00 266 SER A CA 1
ATOM 2115 C C . SER A 1 266 ? 9.265 15.995 -17.800 1.00 88.00 266 SER A C 1
ATOM 2117 O O . SER A 1 266 ? 9.685 16.050 -16.645 1.00 88.00 266 SER A O 1
ATOM 2119 N N . THR A 1 267 ? 8.656 14.904 -18.276 1.00 88.44 267 THR A N 1
ATOM 2120 C CA . THR A 1 267 ? 8.402 13.709 -17.467 1.00 88.44 267 THR A CA 1
ATOM 2121 C C . THR A 1 267 ? 9.617 12.796 -17.464 1.00 88.44 267 THR A C 1
ATOM 2123 O O . THR A 1 267 ? 10.025 12.219 -18.480 1.00 88.44 267 THR A O 1
ATOM 2126 N N . THR A 1 268 ? 10.203 12.635 -16.282 1.00 89.94 268 THR A N 1
ATOM 2127 C CA . THR A 1 268 ? 11.443 11.886 -16.112 1.00 89.94 268 THR A CA 1
ATOM 2128 C C . THR A 1 268 ? 11.187 10.378 -16.062 1.00 89.94 268 THR A C 1
ATOM 2130 O O . THR A 1 268 ? 10.082 9.895 -15.801 1.00 89.94 268 THR A O 1
ATOM 2133 N N . SER A 1 269 ? 12.239 9.583 -16.262 1.00 87.31 269 SER A N 1
ATOM 2134 C CA . SER A 1 269 ? 12.179 8.130 -16.047 1.00 87.31 269 SER A CA 1
ATOM 2135 C C . SER A 1 269 ? 11.798 7.769 -14.609 1.00 87.31 269 SER A C 1
ATOM 2137 O O . SER A 1 269 ? 11.173 6.734 -14.389 1.00 87.31 269 SER A O 1
ATOM 2139 N N . HIS A 1 270 ? 12.150 8.617 -13.636 1.00 86.44 270 HIS A N 1
ATOM 2140 C CA . HIS A 1 270 ? 11.761 8.444 -12.239 1.00 86.44 270 HIS A CA 1
ATOM 2141 C C . HIS A 1 270 ? 10.239 8.566 -12.061 1.00 86.44 270 HIS A C 1
ATOM 2143 O O . HIS A 1 270 ? 9.639 7.740 -11.371 1.00 86.44 270 HIS A O 1
ATOM 2149 N N . ASP A 1 271 ? 9.600 9.526 -12.729 1.00 88.62 271 ASP A N 1
ATOM 2150 C CA . ASP A 1 271 ? 8.149 9.741 -12.642 1.00 88.62 271 ASP A CA 1
ATOM 2151 C C . ASP A 1 271 ? 7.385 8.556 -13.241 1.00 88.62 271 ASP A C 1
ATOM 2153 O O . ASP A 1 271 ? 6.535 7.957 -12.579 1.00 88.62 271 ASP A O 1
ATOM 2157 N N . ARG A 1 272 ? 7.784 8.108 -14.440 1.00 90.25 272 ARG A N 1
ATOM 2158 C CA . ARG A 1 272 ? 7.202 6.917 -15.090 1.00 90.25 272 ARG A CA 1
ATOM 2159 C C . ARG A 1 272 ? 7.361 5.662 -14.230 1.00 90.25 272 ARG A C 1
ATOM 2161 O O . ARG A 1 272 ? 6.429 4.878 -14.066 1.00 90.25 272 ARG A O 1
ATOM 2168 N N . GLN A 1 273 ? 8.539 5.486 -13.633 1.00 90.12 273 GLN A N 1
ATOM 2169 C CA . GLN A 1 273 ? 8.829 4.403 -12.690 1.00 90.12 273 GLN A CA 1
ATOM 2170 C C . GLN A 1 273 ? 7.982 4.461 -11.417 1.00 90.12 273 GLN A C 1
ATOM 2172 O O . GLN A 1 273 ? 7.700 3.413 -10.829 1.00 90.12 273 GLN A O 1
ATOM 2177 N N . THR A 1 274 ? 7.637 5.663 -10.963 1.00 88.00 274 THR A N 1
ATOM 2178 C CA . THR A 1 274 ? 6.800 5.879 -9.782 1.00 88.00 274 THR A CA 1
ATOM 2179 C C . THR A 1 274 ? 5.372 5.443 -10.079 1.00 88.00 274 THR A C 1
ATOM 2181 O O . THR A 1 274 ? 4.843 4.591 -9.368 1.00 88.00 274 THR A O 1
ATOM 2184 N N . ILE A 1 275 ? 4.807 5.910 -11.196 1.00 88.50 275 ILE A N 1
ATOM 2185 C CA . ILE A 1 275 ? 3.467 5.519 -11.655 1.00 88.50 275 ILE A CA 1
ATOM 2186 C C . ILE A 1 275 ? 3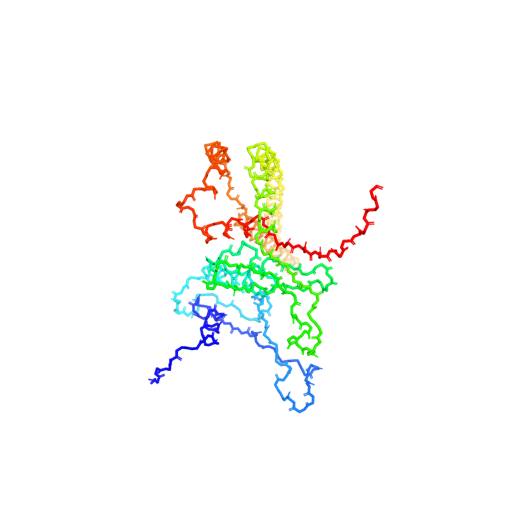.387 4.002 -11.873 1.00 88.50 275 ILE A C 1
ATOM 2188 O O . ILE A 1 275 ? 2.506 3.338 -11.331 1.00 88.50 275 ILE A O 1
ATOM 2192 N N . ALA A 1 276 ? 4.355 3.416 -12.588 1.00 89.56 276 ALA A N 1
ATOM 2193 C CA . ALA A 1 276 ? 4.371 1.977 -12.848 1.00 89.56 276 ALA A CA 1
ATOM 2194 C C . ALA A 1 276 ? 4.372 1.138 -11.560 1.00 89.56 276 ALA A C 1
ATOM 2196 O O . ALA A 1 276 ? 3.765 0.075 -11.528 1.00 89.56 276 ALA A O 1
ATOM 2197 N N . ARG A 1 277 ? 5.016 1.601 -10.482 1.00 88.25 277 ARG A N 1
ATOM 2198 C CA . ARG A 1 277 ? 5.016 0.901 -9.184 1.00 88.25 277 ARG A CA 1
ATOM 2199 C C . ARG A 1 277 ? 3.734 1.079 -8.384 1.00 88.25 277 ARG A C 1
ATOM 2201 O O . ARG A 1 277 ? 3.443 0.226 -7.556 1.00 88.25 277 ARG A O 1
ATOM 2208 N N . MET A 1 278 ? 3.007 2.175 -8.590 1.00 85.06 278 MET A N 1
ATOM 2209 C CA . MET A 1 278 ? 1.685 2.353 -7.986 1.00 85.06 278 MET A CA 1
ATOM 2210 C C . MET A 1 278 ? 0.664 1.416 -8.634 1.00 85.06 278 MET A C 1
ATOM 2212 O O . MET A 1 278 ? -0.216 0.905 -7.952 1.00 85.06 278 MET A O 1
ATOM 2216 N N . MET A 1 279 ? 0.811 1.161 -9.936 1.00 86.25 279 MET A N 1
ATOM 2217 C CA . MET A 1 279 ? -0.145 0.362 -10.703 1.00 86.25 279 MET A CA 1
ATOM 2218 C C . MET A 1 279 ? 0.190 -1.127 -10.785 1.00 86.25 279 MET A C 1
ATOM 2220 O O . MET A 1 279 ? -0.707 -1.951 -10.939 1.00 86.25 279 MET A O 1
ATOM 2224 N N . LEU A 1 280 ? 1.472 -1.490 -10.736 1.00 88.88 280 LEU A N 1
ATOM 2225 C CA . LEU A 1 280 ? 1.924 -2.857 -10.975 1.00 88.88 280 LEU A CA 1
ATOM 2226 C C . LEU A 1 280 ? 2.531 -3.460 -9.713 1.00 88.88 280 LEU A C 1
ATOM 2228 O O . LEU A 1 280 ? 3.496 -2.934 -9.162 1.00 88.88 280 LEU A O 1
ATOM 2232 N N . ASP A 1 281 ? 2.042 -4.638 -9.329 1.00 86.12 281 ASP A N 1
ATOM 2233 C CA . ASP A 1 281 ? 2.677 -5.451 -8.285 1.00 86.12 281 ASP A CA 1
ATOM 2234 C C . ASP A 1 281 ? 3.866 -6.254 -8.848 1.00 86.12 281 ASP A C 1
ATOM 2236 O O . ASP A 1 281 ? 4.978 -6.251 -8.311 1.00 86.12 281 ASP A O 1
ATOM 2240 N N . ARG A 1 282 ? 3.660 -6.925 -9.991 1.00 89.31 282 ARG A N 1
ATOM 2241 C CA . ARG A 1 282 ? 4.677 -7.771 -10.629 1.00 89.31 282 ARG A CA 1
ATOM 2242 C C . ARG A 1 282 ? 4.448 -7.913 -12.128 1.00 89.31 282 ARG A C 1
ATOM 2244 O O . ARG A 1 282 ? 3.337 -8.200 -12.558 1.00 89.31 282 ARG A O 1
ATOM 2251 N N . VAL A 1 283 ? 5.529 -7.855 -12.907 1.00 92.81 283 VAL A N 1
ATOM 2252 C CA . VAL A 1 283 ? 5.513 -8.205 -14.339 1.00 92.81 283 VAL A CA 1
ATOM 2253 C C . VAL A 1 283 ? 6.273 -9.506 -14.548 1.00 92.81 283 VAL A C 1
ATOM 2255 O O . VAL A 1 283 ? 7.433 -9.613 -14.156 1.00 92.81 283 VAL A O 1
ATOM 2258 N N . VAL A 1 284 ? 5.638 -10.507 -15.153 1.00 93.75 284 VAL A N 1
ATOM 2259 C CA . VAL A 1 284 ? 6.266 -11.802 -15.451 1.00 93.75 284 VAL A CA 1
ATOM 2260 C C . VAL A 1 284 ? 6.541 -11.886 -16.946 1.00 93.75 284 VAL A C 1
ATOM 2262 O O . VAL A 1 284 ? 5.632 -11.697 -17.746 1.00 93.75 284 VAL A O 1
ATOM 2265 N N . VAL A 1 285 ? 7.788 -12.172 -17.321 1.00 94.38 285 VAL A N 1
ATOM 2266 C CA . VAL A 1 285 ? 8.198 -12.272 -18.730 1.00 94.38 285 VAL A CA 1
ATOM 2267 C C . VAL A 1 285 ? 8.821 -13.630 -19.004 1.00 94.38 285 VAL A C 1
ATOM 2269 O O . VAL A 1 285 ? 9.679 -14.091 -18.249 1.00 94.38 285 VAL A O 1
ATOM 2272 N N . GLN A 1 286 ? 8.426 -14.250 -20.110 1.00 93.50 286 GLN A N 1
ATOM 2273 C CA . GLN A 1 286 ? 9.023 -15.471 -20.636 1.00 93.50 286 GLN A CA 1
ATOM 2274 C C . GLN A 1 286 ? 9.372 -15.262 -22.108 1.00 93.50 286 GLN A C 1
ATOM 2276 O O . GLN A 1 286 ? 8.528 -14.846 -22.897 1.00 93.50 286 GLN A O 1
ATOM 2281 N N . VAL A 1 287 ? 10.628 -15.523 -22.462 1.00 89.44 287 VAL A N 1
ATOM 2282 C CA . VAL A 1 287 ? 11.095 -15.502 -23.848 1.00 89.44 287 VAL A CA 1
ATOM 2283 C C . VAL A 1 287 ? 10.847 -16.879 -24.451 1.00 89.44 287 VAL A C 1
ATOM 2285 O O . VAL A 1 287 ? 11.333 -17.879 -23.927 1.00 89.44 287 VAL A O 1
ATOM 2288 N N . PHE A 1 288 ? 10.104 -16.923 -25.551 1.00 84.69 288 PHE A N 1
ATOM 2289 C CA . PHE A 1 288 ? 9.939 -18.128 -26.358 1.00 84.69 288 PHE A CA 1
ATOM 2290 C C . PHE A 1 288 ? 10.917 -18.066 -27.535 1.00 84.69 288 PHE A C 1
ATOM 2292 O O . PHE A 1 288 ? 10.992 -17.045 -28.224 1.00 84.69 288 PHE A O 1
ATOM 2299 N N . GLU A 1 289 ? 11.677 -19.135 -27.776 1.00 73.88 289 GLU A N 1
ATOM 2300 C CA . GLU A 1 289 ? 12.373 -19.292 -29.056 1.00 73.88 289 GLU A CA 1
ATOM 2301 C C . GLU A 1 289 ? 11.323 -19.425 -30.164 1.00 73.88 289 GLU A C 1
ATOM 2303 O O . GLU A 1 289 ? 10.289 -20.065 -29.969 1.00 73.88 289 GLU A O 1
ATOM 2308 N N . LYS A 1 290 ? 11.549 -18.753 -31.301 1.00 52.44 290 LYS A N 1
ATOM 2309 C CA . LYS A 1 290 ? 10.596 -18.696 -32.416 1.00 52.44 290 LYS A CA 1
ATOM 2310 C C . LYS A 1 290 ? 10.083 -20.101 -32.750 1.00 52.44 290 LYS A C 1
ATOM 2312 O O . LYS A 1 290 ? 10.847 -20.937 -33.225 1.00 52.44 290 LYS A O 1
ATOM 2317 N N . LEU A 1 291 ? 8.777 -20.319 -32.598 1.00 45.31 291 LEU A N 1
ATOM 2318 C CA . LEU A 1 291 ? 8.089 -21.343 -33.374 1.00 45.31 291 LEU A CA 1
ATOM 2319 C C . LEU A 1 291 ? 8.310 -20.978 -34.844 1.00 45.31 291 LEU A C 1
ATOM 2321 O O . LEU A 1 291 ? 7.898 -19.903 -35.284 1.00 45.31 291 LEU A O 1
ATOM 2325 N N . ASN A 1 292 ? 9.020 -21.834 -35.579 1.00 42.34 292 ASN A N 1
ATOM 2326 C CA . ASN A 1 292 ? 9.034 -21.801 -37.035 1.00 42.34 292 ASN A CA 1
ATOM 2327 C C . ASN A 1 292 ? 7.576 -21.881 -37.495 1.00 42.34 292 ASN A C 1
ATOM 2329 O O . ASN A 1 292 ? 6.986 -22.956 -37.472 1.00 42.34 292 ASN A O 1
ATOM 2333 N N . VAL A 1 293 ? 6.990 -20.744 -37.863 1.00 39.12 293 VAL A N 1
ATOM 2334 C CA . VAL A 1 293 ? 5.718 -20.704 -38.578 1.00 39.12 293 VAL A CA 1
ATOM 2335 C C . VAL A 1 293 ? 6.071 -20.946 -40.048 1.00 39.12 293 VAL A C 1
ATOM 2337 O O . VAL A 1 293 ? 6.691 -20.063 -40.652 1.00 39.12 293 VAL A O 1
ATOM 2340 N N . PRO A 1 294 ? 5.797 -22.134 -40.622 1.00 42.16 294 PRO A N 1
ATOM 2341 C CA . PRO A 1 294 ? 5.920 -22.316 -42.060 1.00 42.16 294 PRO A CA 1
ATOM 2342 C C . PRO A 1 294 ? 4.929 -21.373 -42.754 1.00 42.16 294 PRO A C 1
ATOM 2344 O O . PRO A 1 294 ? 3.798 -21.214 -42.293 1.00 42.16 294 PRO A O 1
ATOM 2347 N N . ARG A 1 295 ? 5.415 -20.700 -43.802 1.00 43.41 295 ARG A N 1
ATOM 2348 C CA . ARG A 1 295 ? 4.634 -19.814 -44.674 1.00 43.41 295 ARG A CA 1
ATOM 2349 C C . ARG A 1 295 ? 3.450 -20.531 -45.306 1.00 43.41 295 ARG A C 1
ATOM 2351 O O . ARG A 1 295 ? 3.629 -21.713 -45.673 1.00 43.41 295 ARG A O 1
#

Foldseek 3Di:
DDDDDDDPVNVVVVLLDCVLQQKDFAQQWDFDPVQDDPPRPCRRIDGDSDPVPTPDIDGNNHDHNDHPVVSVVSSVVVVCQPLLHQHAQPQAPFQCASFEAEPVPRHAWHWDAPDVRPWIKTWQCCCCVPPVDDTPDMDTRVVVVVVVVVVLLVCLALVNLVVVVVVLVVVVVVVVVVVVVLVVQLVVLVVQLVVLVVLLVPDDVVVVVSNVVSVVSNVVSVVSNVVSVVVVVVVVVPDDDRQDPVNSVVSSVVSVCVVVQVPDPPQTSSNSSVSCSVVGGHDYDYDDDDDPDDD

Secondary structure (DSSP, 8-state):
---PPP-HHHHHHHHH-GGGGT-EEE-SEEE-GGGPPTT-TTTTEEE---GGGSSEEETTSS--SS-HHHHHHHHHHHHHTSTTS------SS-TTTTTEEETTT-PBPEEEEEGGGTEEEEEE-HHHHHHS----EEEEHHHHHHHHHHHHHHHTSHHHHHHHHHHHHHHHHHHHHHHHHHHHHHHHHHHHHHHHHHHHHTS-TT-HHHHHHHHHHHHHHHHHHHHHHHHHHHHHHTSPPPPPHHHHHHHHHHHHHHHHHHH-TTS-HHHHHHHHHHH-S-EEE-PPPP-----

pLDDT: mean 83.72, std 10.69, range [39.12, 97.25]